Protein AF-A0A183DXG9-F1 (afdb_monomer_lite)

Foldseek 3Di:
DDDPVPDDPVRVVVCVVDVVVVVVVVCPDVVVVCVVVVVVVVVVVVVVVVVVVVVCVVVVVVVVVVVVVVVVVVVVVVVVVVVVVVVVVVVCVVVPLVVVLVVLLVVLVVLVVVLVVLVVCVVVVVDDPVVNVVSNVVSNVSSVVSNVVSVVSVVVNVVCVVVVDPPPPVNVVVVVVVVVVVVVD

InterPro domains:
  IPR009851 Modifier of rudimentary, Modr [PF07200] (6-147)
  IPR009851 Modifier of rudimentary, Modr [PS51314] (78-167)

Secondary structure (DSSP, 8-state):
---GGG--HHHHHHHHH-HHHHHHHHHTSHHHHHHHHHHHHHHHHHHHHHHHHHHHHHHHHHHHHHHHHHHHHHHHHHHHHHHHHHHHHHHHHHT-HHHHHHHHHHHHHHHHHHHHHHHHHHHTTSS-HHHHHHHHHHHHHHHHHHHHHHHHHHHHHHHHHHHTT-S-HHHHHHHHHHHHHHTT-

Radius of gyration: 48.99 Å; chains: 1; bounding box: 105×31×125 Å

Structure (mmCIF, N/CA/C/O backbone):
data_AF-A0A183DXG9-F1
#
_entry.id   AF-A0A183DXG9-F1
#
loop_
_atom_site.group_PDB
_atom_site.id
_atom_site.type_symbol
_atom_site.label_atom_id
_atom_site.label_alt_id
_atom_site.label_comp_id
_atom_site.label_asym_id
_atom_site.label_entity_id
_atom_site.label_seq_id
_atom_site.pdbx_PDB_ins_code
_atom_site.Cartn_x
_atom_site.Cartn_y
_atom_site.Cartn_z
_atom_site.occupancy
_atom_site.B_iso_or_equiv
_atom_site.auth_seq_id
_atom_site.auth_comp_id
_atom_site.auth_asym_id
_atom_site.auth_atom_id
_atom_site.pdbx_PDB_model_num
ATOM 1 N N . MET A 1 1 ? 49.805 -2.477 -54.784 1.00 48.97 1 MET A N 1
ATOM 2 C CA . MET A 1 1 ? 50.874 -1.555 -55.219 1.00 48.97 1 MET A CA 1
ATOM 3 C C . MET A 1 1 ? 51.915 -1.471 -54.116 1.00 48.97 1 MET A C 1
ATOM 5 O O . MET A 1 1 ? 51.529 -1.443 -52.953 1.00 48.97 1 MET A O 1
ATOM 9 N N . GLY A 1 2 ? 53.204 -1.548 -54.459 1.00 57.88 2 GLY A N 1
ATOM 10 C CA . GLY A 1 2 ? 54.298 -1.475 -53.485 1.00 57.88 2 GLY A CA 1
ATOM 11 C C . GLY A 1 2 ? 54.277 -0.158 -52.709 1.00 57.88 2 GLY A C 1
ATOM 12 O O . GLY A 1 2 ? 53.735 0.837 -53.184 1.00 57.88 2 GLY A O 1
ATOM 13 N N . SER A 1 3 ? 54.841 -0.166 -51.500 1.00 67.94 3 SER A N 1
ATOM 14 C CA . SER A 1 3 ? 55.045 1.052 -50.710 1.00 67.94 3 SER A CA 1
ATOM 15 C C . SER A 1 3 ? 55.700 2.123 -51.589 1.00 67.94 3 SER A C 1
ATOM 17 O O . SER A 1 3 ? 56.643 1.801 -52.301 1.00 67.94 3 SER A O 1
ATOM 19 N N . ILE A 1 4 ? 55.257 3.386 -51.517 1.00 72.44 4 ILE A N 1
ATOM 20 C CA . ILE A 1 4 ? 55.851 4.534 -52.249 1.00 72.44 4 ILE A CA 1
ATOM 21 C C . ILE A 1 4 ? 57.391 4.549 -52.132 1.00 72.44 4 ILE A C 1
ATOM 23 O O . ILE A 1 4 ? 58.103 4.968 -53.039 1.00 72.44 4 ILE A O 1
ATOM 27 N N . ARG A 1 5 ? 57.911 3.986 -51.035 1.00 77.12 5 ARG A N 1
ATOM 28 C CA . ARG A 1 5 ? 59.335 3.765 -50.759 1.00 77.12 5 ARG A CA 1
ATOM 29 C C . ARG A 1 5 ? 60.085 2.905 -51.787 1.00 77.12 5 ARG A C 1
ATOM 31 O O . ARG A 1 5 ? 61.308 2.928 -51.767 1.00 77.12 5 ARG A O 1
ATOM 38 N N . SER A 1 6 ? 59.404 2.133 -52.634 1.00 80.88 6 SER A N 1
ATOM 39 C CA . SER A 1 6 ? 60.019 1.265 -53.649 1.00 80.88 6 SER A CA 1
ATOM 40 C C . SER A 1 6 ? 59.831 1.759 -55.088 1.00 80.88 6 SER A C 1
ATOM 42 O O . SER A 1 6 ? 60.068 0.986 -56.014 1.00 80.88 6 SER A O 1
ATOM 44 N N . MET A 1 7 ? 59.368 2.995 -55.295 1.00 82.06 7 MET A N 1
ATOM 45 C CA . MET A 1 7 ? 59.162 3.574 -56.630 1.00 82.06 7 MET A CA 1
ATOM 46 C C . MET A 1 7 ? 60.434 4.258 -57.157 1.00 82.06 7 MET A C 1
ATOM 48 O O . MET A 1 7 ? 61.220 4.797 -56.376 1.00 82.06 7 MET A O 1
ATOM 52 N N . ASN A 1 8 ? 60.652 4.230 -58.477 1.00 81.75 8 ASN A N 1
ATOM 53 C CA . ASN A 1 8 ? 61.780 4.919 -59.121 1.00 81.75 8 ASN A CA 1
ATOM 54 C C . ASN A 1 8 ? 61.466 6.408 -59.408 1.00 81.75 8 ASN A C 1
ATOM 56 O O . ASN A 1 8 ? 60.334 6.860 -59.250 1.00 81.75 8 ASN A O 1
ATOM 60 N N . TYR A 1 9 ? 62.465 7.173 -59.861 1.00 82.19 9 TYR A N 1
ATOM 61 C CA . TYR A 1 9 ? 62.332 8.615 -60.120 1.00 82.19 9 TYR A CA 1
ATOM 62 C C . TYR A 1 9 ? 61.251 8.969 -61.160 1.00 82.19 9 TYR A C 1
ATOM 64 O O . TYR A 1 9 ? 60.503 9.919 -60.956 1.00 82.19 9 TYR A O 1
ATOM 72 N N . GLU A 1 10 ? 61.122 8.191 -62.236 1.00 80.81 10 GLU A N 1
ATOM 73 C CA . GLU A 1 10 ? 60.110 8.411 -63.282 1.00 80.81 10 GLU A CA 1
ATOM 74 C C . GLU A 1 10 ? 58.692 8.123 -62.770 1.00 80.81 10 GLU A C 1
ATOM 76 O O . GLU A 1 10 ? 57.755 8.859 -63.065 1.00 80.81 10 GLU A O 1
ATOM 81 N N . GLN A 1 11 ? 58.538 7.090 -61.939 1.00 78.25 11 GLN A N 1
ATOM 82 C CA . GLN A 1 11 ? 57.272 6.738 -61.296 1.00 78.25 11 GLN A CA 1
ATOM 83 C C . GLN A 1 11 ? 56.844 7.797 -60.276 1.00 78.25 11 GLN A C 1
ATOM 85 O O . GLN A 1 11 ? 55.662 8.105 -60.188 1.00 78.25 11 GLN A O 1
ATOM 90 N N . ILE A 1 12 ? 57.793 8.385 -59.541 1.00 80.56 12 ILE A N 1
ATOM 91 C CA . ILE A 1 12 ? 57.530 9.484 -58.601 1.00 80.56 12 ILE A CA 1
ATOM 92 C C . ILE A 1 12 ? 57.212 10.786 -59.353 1.00 80.56 12 ILE A C 1
ATOM 94 O O . ILE A 1 12 ? 56.293 11.497 -58.960 1.00 80.56 12 ILE A O 1
ATOM 98 N N . GLY A 1 13 ? 57.913 11.080 -60.454 1.00 80.56 13 GLY A N 1
ATOM 99 C CA . GLY A 1 13 ? 57.595 12.219 -61.325 1.00 80.56 13 GLY A CA 1
ATOM 100 C C . GLY A 1 13 ? 56.179 12.120 -61.896 1.00 80.56 13 GLY A C 1
ATOM 101 O O . GLY A 1 13 ? 55.407 13.069 -61.811 1.00 80.56 13 GLY A O 1
ATOM 102 N N . ALA A 1 14 ? 55.787 10.925 -62.342 1.00 80.75 14 ALA A N 1
ATOM 103 C CA . ALA A 1 14 ? 54.443 10.656 -62.838 1.00 80.75 14 ALA A CA 1
ATOM 104 C C . ALA A 1 14 ? 53.341 10.743 -61.763 1.00 80.75 14 ALA A C 1
ATOM 106 O O . ALA A 1 14 ? 52.180 10.898 -62.129 1.00 80.75 14 ALA A O 1
ATOM 107 N N . LEU A 1 15 ? 53.673 10.619 -60.469 1.00 79.88 15 LEU A N 1
ATOM 108 C CA . LEU A 1 15 ? 52.742 10.869 -59.358 1.00 79.88 15 LEU A CA 1
ATOM 109 C C . LEU A 1 15 ? 52.554 12.362 -59.072 1.00 79.88 15 LEU A C 1
ATOM 111 O O . LEU A 1 15 ? 51.512 12.744 -58.557 1.00 79.88 15 LEU A O 1
ATOM 115 N N . LEU A 1 16 ? 53.559 13.191 -59.368 1.00 78.94 16 LEU A N 1
ATOM 116 C CA . LEU A 1 16 ? 53.503 14.640 -59.164 1.00 78.94 16 LEU A CA 1
ATOM 117 C C . LEU A 1 16 ? 52.767 15.357 -60.306 1.00 78.94 16 LEU A C 1
ATOM 119 O O . LEU A 1 16 ? 52.201 16.423 -60.098 1.00 78.94 16 LEU A O 1
ATOM 123 N N . GLU A 1 17 ? 52.804 14.785 -61.510 1.00 83.00 17 GLU A N 1
ATOM 124 C CA . GLU A 1 17 ? 52.147 15.340 -62.700 1.00 83.00 17 GLU A CA 1
ATOM 125 C C . GLU A 1 17 ? 50.665 14.944 -62.822 1.00 83.00 17 GLU A C 1
ATOM 127 O O . GLU A 1 17 ? 49.905 15.630 -63.503 1.00 83.00 17 GLU A O 1
ATOM 132 N N . GLU A 1 18 ? 50.244 13.851 -62.177 1.00 82.06 18 GLU A N 1
ATOM 133 C CA . GLU A 1 18 ? 48.882 13.315 -62.264 1.00 82.06 18 GLU A CA 1
ATOM 134 C C . GLU A 1 18 ? 48.302 13.064 -60.867 1.00 82.06 18 GLU A C 1
ATOM 136 O O . GLU A 1 18 ? 48.468 11.986 -60.289 1.00 82.06 18 GLU A O 1
ATOM 141 N N . ASP A 1 19 ? 47.575 14.059 -60.351 1.00 75.62 19 ASP A N 1
ATOM 142 C CA . ASP A 1 19 ? 46.972 14.044 -59.008 1.00 75.62 19 ASP A CA 1
ATOM 143 C C . ASP A 1 19 ? 46.114 12.785 -58.747 1.00 75.62 19 ASP A C 1
ATOM 145 O O . ASP A 1 19 ? 46.126 12.231 -57.647 1.00 75.62 19 ASP A O 1
ATOM 149 N N . GLY A 1 20 ? 45.444 12.254 -59.778 1.00 82.12 20 GLY A N 1
ATOM 150 C CA . GLY A 1 20 ? 44.581 11.071 -59.667 1.00 82.12 20 GLY A CA 1
ATOM 151 C C . GLY A 1 20 ? 45.306 9.772 -59.284 1.00 82.12 20 GLY A C 1
ATOM 152 O O . GLY A 1 20 ? 44.686 8.862 -58.736 1.00 82.12 20 GLY A O 1
ATOM 153 N N . LYS A 1 21 ? 46.624 9.671 -59.504 1.00 80.94 21 LYS A N 1
ATOM 154 C CA . LYS A 1 21 ? 47.395 8.487 -59.086 1.00 80.94 21 LYS A CA 1
ATOM 155 C C . LYS A 1 21 ? 47.657 8.454 -57.581 1.00 80.94 21 LYS A C 1
ATOM 157 O O . LYS A 1 21 ? 47.831 7.376 -57.012 1.00 80.94 21 LYS A O 1
ATOM 162 N N . ILE A 1 22 ? 47.705 9.617 -56.929 1.00 82.19 22 ILE A N 1
ATOM 163 C CA . ILE A 1 22 ? 47.824 9.700 -55.469 1.00 82.19 22 ILE A CA 1
ATOM 164 C C . ILE A 1 22 ? 46.517 9.222 -54.829 1.00 82.19 22 ILE A C 1
ATOM 166 O O . ILE A 1 22 ? 46.569 8.406 -53.906 1.00 82.19 22 ILE A O 1
ATOM 170 N N . ASP A 1 23 ? 45.369 9.640 -55.369 1.00 84.81 23 ASP A N 1
ATOM 171 C CA . ASP A 1 23 ? 44.050 9.156 -54.945 1.00 84.81 23 ASP A CA 1
ATOM 172 C C . ASP A 1 23 ? 43.929 7.638 -55.124 1.00 84.81 23 ASP A C 1
ATOM 174 O O . ASP A 1 23 ? 43.516 6.940 -54.201 1.00 84.81 23 ASP A O 1
ATOM 178 N N . GLU A 1 24 ? 44.408 7.088 -56.245 1.00 84.38 24 GLU A N 1
ATOM 179 C CA . GLU A 1 24 ? 44.429 5.638 -56.466 1.00 84.38 24 GLU A CA 1
ATOM 180 C C . GLU A 1 24 ? 45.286 4.903 -55.419 1.00 84.38 24 GLU A C 1
ATOM 182 O O . GLU A 1 24 ? 44.916 3.823 -54.949 1.00 84.38 24 GLU A O 1
ATOM 187 N N . ILE A 1 25 ? 46.426 5.467 -55.005 1.00 84.12 25 ILE A N 1
ATOM 188 C CA . ILE A 1 25 ? 47.234 4.886 -53.925 1.00 84.12 25 ILE A CA 1
ATOM 189 C C . ILE A 1 25 ? 46.464 4.925 -52.602 1.00 84.12 25 ILE A C 1
ATOM 191 O O . ILE A 1 25 ? 46.461 3.914 -51.898 1.00 84.12 25 ILE A O 1
ATOM 195 N N . ILE A 1 26 ? 45.813 6.047 -52.278 1.00 85.00 26 ILE A N 1
ATOM 196 C CA . ILE A 1 26 ? 45.025 6.233 -51.051 1.00 85.00 26 ILE A CA 1
ATOM 197 C C . ILE A 1 26 ? 43.844 5.256 -51.009 1.00 85.00 26 ILE A C 1
ATOM 199 O O . ILE A 1 26 ? 43.676 4.553 -50.011 1.00 85.00 26 ILE A O 1
ATOM 203 N N . ASP A 1 27 ? 43.099 5.124 -52.103 1.00 86.25 27 ASP A N 1
ATOM 204 C CA . ASP A 1 27 ? 41.975 4.194 -52.239 1.00 86.25 27 ASP A CA 1
ATOM 205 C C . ASP A 1 27 ? 42.411 2.728 -52.151 1.00 86.25 27 ASP A C 1
ATOM 207 O O . ASP A 1 27 ? 41.621 1.856 -51.792 1.00 86.25 27 ASP A O 1
ATOM 211 N N . ASN A 1 28 ? 43.679 2.425 -52.442 1.00 84.50 28 ASN A N 1
ATOM 212 C CA . ASN A 1 28 ? 44.240 1.084 -52.309 1.00 84.50 28 ASN A CA 1
ATOM 213 C C . ASN A 1 28 ? 44.859 0.795 -50.931 1.00 84.50 28 ASN A C 1
ATOM 215 O O . ASN A 1 28 ? 45.255 -0.351 -50.682 1.00 84.50 28 ASN A O 1
ATOM 219 N N . ILE A 1 29 ? 44.923 1.773 -50.019 1.00 89.31 29 ILE A N 1
ATOM 220 C CA . ILE A 1 29 ? 45.354 1.543 -48.634 1.00 89.31 29 ILE A CA 1
ATOM 221 C C . ILE A 1 29 ? 44.328 0.618 -47.953 1.00 89.31 29 ILE A C 1
ATOM 223 O O . ILE A 1 29 ? 43.143 0.954 -47.910 1.00 89.31 29 ILE A O 1
ATOM 227 N N . PRO A 1 30 ? 44.743 -0.531 -47.379 1.00 86.81 30 PRO A N 1
ATOM 228 C CA . PRO A 1 30 ? 43.823 -1.498 -46.779 1.00 86.81 30 PRO A CA 1
ATOM 229 C C . PRO A 1 30 ? 42.869 -0.875 -45.758 1.00 86.81 30 PRO A C 1
ATOM 231 O O . PRO A 1 30 ? 41.678 -1.150 -45.795 1.00 86.81 30 PRO A O 1
ATOM 234 N N . GLN A 1 31 ? 43.381 0.015 -44.907 1.00 87.75 31 GLN A N 1
ATOM 235 C CA . GLN A 1 31 ? 42.601 0.736 -43.905 1.00 87.75 31 GLN A CA 1
ATOM 236 C C . GLN A 1 31 ? 41.515 1.606 -44.550 1.00 87.75 31 GLN A C 1
ATOM 238 O O . GLN A 1 31 ? 40.378 1.590 -44.102 1.00 87.75 31 GLN A O 1
ATOM 243 N N . VAL A 1 32 ? 41.825 2.325 -45.633 1.00 89.19 32 VAL A N 1
ATOM 244 C CA . VAL A 1 32 ? 40.844 3.165 -46.343 1.00 89.19 32 VAL A CA 1
ATOM 245 C C . VAL A 1 32 ? 39.760 2.300 -46.990 1.00 89.19 32 VAL A C 1
ATOM 247 O O . VAL A 1 32 ? 38.585 2.656 -46.958 1.00 89.19 32 VAL A O 1
ATOM 250 N N . ARG A 1 33 ? 40.126 1.113 -47.488 1.00 90.00 33 ARG A N 1
ATOM 251 C CA . ARG A 1 33 ? 39.180 0.159 -48.082 1.00 90.00 33 ARG A CA 1
ATOM 252 C C . ARG A 1 33 ? 38.259 -0.523 -47.077 1.00 90.00 33 ARG A C 1
ATOM 254 O O . ARG A 1 33 ? 37.155 -0.901 -47.466 1.00 90.00 33 ARG A O 1
ATOM 261 N N . THR A 1 34 ? 38.682 -0.724 -45.827 1.00 93.25 34 THR A N 1
ATOM 262 C CA . THR A 1 34 ? 37.820 -1.352 -44.809 1.00 93.25 34 THR A CA 1
ATOM 263 C C . THR A 1 34 ? 36.837 -0.372 -44.175 1.00 93.25 34 THR A C 1
ATOM 265 O O . THR A 1 34 ? 35.744 -0.790 -43.793 1.00 93.25 34 THR A O 1
ATOM 268 N N . LEU A 1 35 ? 37.157 0.927 -44.142 1.00 93.69 35 LEU A N 1
ATOM 269 C CA . LEU A 1 35 ? 36.322 1.960 -43.516 1.00 93.69 35 LEU A CA 1
ATOM 270 C C . LEU A 1 35 ? 34.859 2.003 -44.010 1.00 93.69 35 LEU A C 1
ATOM 272 O O . LEU A 1 35 ? 33.974 2.127 -43.162 1.00 93.69 35 LEU A O 1
ATOM 276 N N . PRO A 1 36 ? 34.536 1.899 -45.318 1.00 93.62 36 PRO A N 1
ATOM 277 C CA . PRO A 1 36 ? 33.144 1.868 -45.770 1.00 93.62 36 PRO A CA 1
ATOM 278 C C . PRO A 1 36 ? 32.370 0.661 -45.231 1.00 93.62 36 PRO A C 1
ATOM 280 O O . PRO A 1 36 ? 31.223 0.805 -44.817 1.00 93.62 36 PRO A O 1
ATOM 283 N N . THR A 1 37 ? 33.007 -0.510 -45.183 1.00 94.81 37 THR A N 1
ATOM 284 C CA . THR A 1 37 ? 32.409 -1.746 -44.658 1.00 94.81 37 THR A CA 1
ATOM 285 C C . THR A 1 37 ? 32.194 -1.660 -43.151 1.00 94.81 37 THR A C 1
ATOM 287 O O . THR A 1 37 ? 31.134 -2.033 -42.656 1.00 94.81 37 THR A O 1
ATOM 290 N N . GLU A 1 38 ? 33.174 -1.138 -42.412 1.00 95.50 38 GLU A N 1
ATOM 291 C CA . GLU A 1 38 ? 33.064 -0.914 -40.967 1.00 95.50 38 GLU A CA 1
ATOM 292 C C . GLU A 1 38 ? 31.972 0.109 -40.640 1.00 95.50 38 GLU A C 1
ATOM 294 O O . GLU A 1 38 ? 31.172 -0.110 -39.729 1.00 95.50 38 GLU A O 1
ATOM 299 N N . ARG A 1 39 ? 31.882 1.193 -41.425 1.00 96.94 39 ARG A N 1
ATOM 300 C CA . ARG A 1 39 ? 30.801 2.179 -41.324 1.00 96.94 39 ARG A CA 1
ATOM 301 C C . ARG A 1 39 ? 29.444 1.521 -41.550 1.00 96.94 39 ARG A C 1
ATOM 303 O O . ARG A 1 39 ? 28.547 1.721 -40.738 1.00 96.94 39 ARG A O 1
ATOM 310 N N . GLU A 1 40 ? 29.290 0.758 -42.628 1.00 97.06 40 GLU A N 1
ATOM 311 C CA . GLU A 1 40 ? 28.019 0.106 -42.953 1.00 97.06 40 GLU A CA 1
ATOM 312 C C . GLU A 1 40 ? 27.619 -0.897 -41.866 1.00 97.06 40 GLU A C 1
ATOM 314 O O . GLU A 1 40 ? 26.486 -0.889 -41.392 1.00 97.06 40 GLU A O 1
ATOM 319 N N . MET A 1 41 ? 28.570 -1.696 -41.379 1.00 96.56 41 MET A N 1
ATOM 320 C CA . MET A 1 41 ? 28.341 -2.614 -40.266 1.00 96.56 41 MET A CA 1
ATOM 321 C C . MET A 1 41 ? 27.898 -1.873 -38.997 1.00 96.56 41 MET A C 1
ATOM 323 O O . MET A 1 41 ? 26.942 -2.295 -38.345 1.00 96.56 41 MET A O 1
ATOM 327 N N . GLY A 1 42 ? 28.537 -0.745 -38.671 1.00 96.94 42 GLY A N 1
ATOM 328 C CA . GLY A 1 42 ? 28.143 0.105 -37.548 1.00 96.94 42 GLY A CA 1
ATOM 329 C C . GLY A 1 42 ? 26.745 0.709 -37.717 1.00 96.94 42 GLY A C 1
ATOM 330 O O . GLY A 1 42 ? 25.970 0.734 -36.761 1.00 96.94 42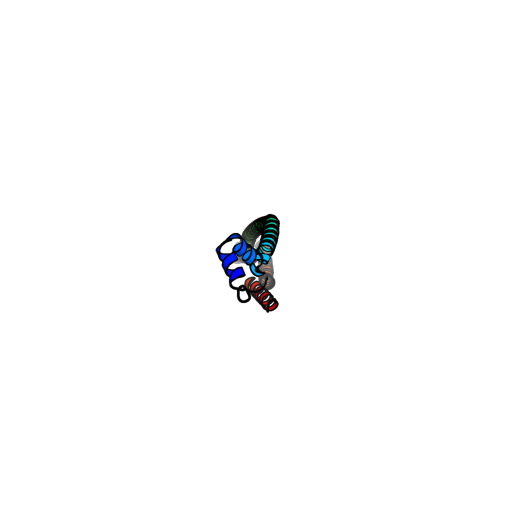 GLY A O 1
ATOM 331 N N . LEU A 1 43 ? 26.385 1.135 -38.932 1.00 97.75 43 LEU A N 1
ATOM 332 C CA . LEU A 1 43 ? 25.048 1.648 -39.244 1.00 97.75 43 LEU A CA 1
ATOM 333 C C . LEU A 1 43 ? 23.978 0.564 -39.100 1.00 97.75 43 LEU A C 1
ATOM 335 O O . LEU A 1 43 ? 22.950 0.806 -38.470 1.00 97.75 43 LEU A O 1
ATOM 339 N N . VAL A 1 44 ? 24.228 -0.641 -39.615 1.00 97.62 44 VAL A N 1
ATOM 340 C CA . VAL A 1 44 ? 23.309 -1.782 -39.490 1.00 97.62 44 VAL A CA 1
ATOM 341 C C . VAL A 1 44 ? 23.110 -2.168 -38.024 1.00 97.62 44 VAL A C 1
ATOM 343 O O . VAL A 1 44 ? 21.974 -2.380 -37.591 1.00 97.62 44 VAL A O 1
ATOM 346 N N . GLN A 1 45 ? 24.188 -2.222 -37.239 1.00 97.19 45 GLN A N 1
ATOM 347 C CA . GLN A 1 45 ? 24.117 -2.518 -35.806 1.00 97.19 45 GLN A CA 1
ATOM 348 C C . GLN A 1 45 ? 23.345 -1.441 -35.043 1.00 97.19 45 GLN A C 1
ATOM 350 O O . GLN A 1 45 ? 22.446 -1.763 -34.268 1.00 97.19 45 GLN A O 1
ATOM 355 N N . ASN A 1 46 ? 23.657 -0.165 -35.285 1.00 97.50 46 ASN A N 1
ATOM 356 C CA . ASN A 1 46 ? 22.969 0.948 -34.642 1.00 97.50 46 ASN A CA 1
ATOM 357 C C . ASN A 1 46 ? 21.475 0.956 -34.987 1.00 97.50 46 ASN A C 1
ATOM 359 O O . ASN A 1 46 ? 20.646 1.065 -34.087 1.00 97.50 46 ASN A O 1
ATOM 363 N N . LYS A 1 47 ? 21.132 0.750 -36.264 1.00 97.81 47 LYS A N 1
ATOM 364 C CA . LYS A 1 47 ? 19.746 0.652 -36.724 1.00 97.81 47 LYS A CA 1
ATOM 365 C C . LYS A 1 47 ? 19.011 -0.501 -36.044 1.00 97.81 47 LYS A C 1
ATOM 367 O O . LYS A 1 47 ? 17.931 -0.288 -35.507 1.00 97.81 47 LYS A O 1
ATOM 372 N N . SER A 1 48 ? 19.618 -1.686 -35.999 1.00 97.31 48 SER A N 1
ATOM 373 C CA . SER A 1 48 ? 19.017 -2.862 -35.355 1.00 97.31 48 SER A CA 1
ATOM 374 C C . SER A 1 48 ? 18.776 -2.629 -33.858 1.00 97.31 48 SER A C 1
ATOM 376 O O . SER A 1 48 ? 17.725 -2.989 -33.331 1.00 97.31 48 SER A O 1
ATOM 378 N N . LEU A 1 49 ? 19.726 -1.989 -33.167 1.00 97.81 49 LEU A N 1
ATOM 379 C CA . LEU A 1 49 ? 19.582 -1.627 -31.755 1.00 97.81 49 LEU A CA 1
ATOM 380 C C . LEU A 1 49 ? 18.502 -0.565 -31.539 1.00 97.81 49 LEU A C 1
ATOM 382 O O . LEU A 1 49 ? 17.727 -0.677 -30.593 1.00 97.81 49 LEU A O 1
ATOM 386 N N . ALA A 1 50 ? 18.425 0.444 -32.406 1.00 97.56 50 ALA A N 1
ATOM 387 C CA . ALA A 1 50 ? 17.392 1.471 -32.337 1.00 97.56 50 ALA A CA 1
ATOM 388 C C . ALA A 1 50 ? 15.996 0.871 -32.554 1.00 97.56 50 ALA A C 1
ATOM 390 O O . ALA A 1 50 ? 15.089 1.138 -31.770 1.00 97.56 50 ALA A O 1
ATOM 391 N N . GLU A 1 51 ? 15.834 0.004 -33.555 1.00 96.75 51 GLU A N 1
ATOM 392 C CA . GLU A 1 51 ? 14.585 -0.720 -33.811 1.00 96.75 51 GLU A CA 1
ATOM 393 C C . GLU A 1 51 ? 14.200 -1.613 -32.626 1.00 96.75 51 GLU A C 1
ATOM 395 O O . GLU A 1 51 ? 13.043 -1.617 -32.196 1.00 96.75 51 GLU A O 1
ATOM 400 N N . TRP A 1 52 ? 15.168 -2.321 -32.038 1.00 97.31 52 TRP A N 1
ATOM 401 C CA . TRP A 1 52 ? 14.918 -3.122 -30.845 1.00 97.31 52 TRP A CA 1
ATOM 402 C C . TRP A 1 52 ? 14.504 -2.253 -29.653 1.00 97.31 52 TRP A C 1
ATOM 404 O O . TRP A 1 52 ? 13.477 -2.543 -29.040 1.00 97.31 52 TRP A O 1
ATOM 414 N N . ASN A 1 53 ? 15.219 -1.163 -29.364 1.00 96.69 53 ASN A N 1
ATOM 415 C CA . ASN A 1 53 ? 14.884 -0.233 -28.281 1.00 96.69 53 ASN A CA 1
ATOM 416 C C . ASN A 1 53 ? 13.464 0.334 -28.445 1.00 96.69 53 ASN A C 1
ATOM 418 O O . ASN A 1 53 ? 12.669 0.272 -27.506 1.00 96.69 53 ASN A O 1
ATOM 422 N N . LEU A 1 54 ? 13.116 0.792 -29.653 1.00 96.94 54 LEU A N 1
ATOM 423 C CA . LEU A 1 54 ? 11.773 1.284 -29.979 1.00 96.94 54 LEU A CA 1
ATOM 424 C C . LEU A 1 54 ? 10.702 0.199 -29.800 1.00 96.94 54 LEU A C 1
ATOM 426 O O . LEU A 1 54 ? 9.594 0.487 -29.360 1.00 96.94 54 LEU A O 1
ATOM 430 N N . SER A 1 55 ? 11.021 -1.068 -30.085 1.00 96.00 55 SER A N 1
ATOM 431 C CA . SER A 1 55 ? 10.090 -2.185 -29.869 1.00 96.00 55 SER A CA 1
ATOM 432 C C . SER A 1 55 ? 9.862 -2.528 -28.389 1.00 96.00 55 SER A C 1
ATOM 434 O O . SER A 1 55 ? 8.835 -3.122 -28.046 1.00 96.00 55 SER A O 1
ATOM 436 N N . GLN A 1 56 ? 10.810 -2.190 -27.507 1.00 96.81 56 GLN A N 1
ATOM 437 C CA . GLN A 1 56 ? 10.693 -2.452 -26.070 1.00 96.81 56 GLN A CA 1
ATOM 438 C C . GLN A 1 56 ? 9.937 -1.347 -25.334 1.00 96.81 56 GLN A C 1
ATOM 440 O O . GLN A 1 56 ? 9.217 -1.648 -24.382 1.00 96.81 56 GLN A O 1
ATOM 445 N N . GLU A 1 57 ? 10.054 -0.098 -25.785 1.00 95.88 57 GLU A N 1
ATOM 446 C CA . GLU A 1 57 ? 9.369 1.058 -25.199 1.00 95.88 57 GLU A CA 1
ATOM 447 C C . GLU A 1 57 ? 7.870 0.817 -24.915 1.00 95.88 57 GLU A C 1
ATOM 449 O O . GLU A 1 57 ? 7.473 0.959 -23.755 1.00 95.88 57 GLU A O 1
ATOM 454 N N . PRO A 1 58 ? 7.031 0.348 -25.867 1.00 95.69 58 PRO A N 1
ATOM 455 C CA . PRO A 1 58 ? 5.609 0.132 -25.595 1.00 95.69 58 PRO A CA 1
ATOM 456 C C . PRO A 1 58 ? 5.354 -0.957 -24.546 1.00 95.69 58 PRO A C 1
ATOM 458 O O . PRO A 1 58 ? 4.418 -0.838 -23.757 1.00 95.69 58 PRO A O 1
ATOM 461 N N . LYS A 1 59 ? 6.196 -1.999 -24.493 1.00 96.06 59 LYS A N 1
ATOM 462 C CA . LYS A 1 59 ? 6.065 -3.091 -23.513 1.00 96.06 59 LYS A CA 1
ATOM 463 C C . LYS A 1 59 ? 6.393 -2.612 -22.106 1.00 96.06 59 LYS A C 1
ATOM 465 O O . LYS A 1 59 ? 5.697 -2.960 -21.154 1.00 96.06 59 LYS A O 1
ATOM 470 N N . ILE A 1 60 ? 7.453 -1.814 -21.979 1.00 96.00 60 ILE A N 1
ATOM 471 C CA . ILE A 1 60 ? 7.855 -1.205 -20.711 1.00 96.00 60 ILE A CA 1
ATOM 472 C C . ILE A 1 60 ? 6.771 -0.235 -20.246 1.00 96.00 60 ILE A C 1
ATOM 474 O O . ILE A 1 60 ? 6.395 -0.259 -19.077 1.00 96.00 60 ILE A O 1
ATOM 478 N N . GLU A 1 61 ? 6.227 0.575 -21.150 1.00 96.69 61 GLU A N 1
ATOM 479 C CA . GLU A 1 61 ? 5.199 1.553 -20.808 1.00 96.69 61 GLU A CA 1
ATOM 480 C C . GLU A 1 61 ? 3.872 0.889 -20.411 1.00 96.69 61 GLU A C 1
ATOM 482 O O . GLU A 1 61 ? 3.207 1.300 -19.461 1.00 96.69 61 GLU A O 1
ATOM 487 N N . GLU A 1 62 ? 3.494 -0.206 -21.069 1.00 96.88 62 GLU A N 1
ATOM 488 C CA . GLU A 1 62 ? 2.368 -1.033 -20.637 1.00 96.88 62 GLU A CA 1
ATOM 489 C C . GLU A 1 62 ? 2.612 -1.683 -19.268 1.00 96.88 62 GLU A C 1
ATOM 491 O O . GLU A 1 62 ? 1.723 -1.670 -18.415 1.00 96.88 62 GLU A O 1
ATOM 496 N N . ALA A 1 63 ? 3.805 -2.232 -19.024 1.00 95.56 63 ALA A N 1
ATOM 497 C CA . ALA A 1 63 ? 4.152 -2.814 -17.730 1.00 95.56 63 ALA A CA 1
ATOM 498 C C . ALA A 1 63 ? 4.113 -1.769 -16.603 1.00 95.56 63 ALA A C 1
ATOM 500 O O . ALA A 1 63 ? 3.542 -2.040 -15.548 1.00 95.56 63 ALA A O 1
ATOM 501 N N . LYS A 1 64 ? 4.643 -0.562 -16.842 1.00 96.88 64 LYS A N 1
ATOM 502 C CA . LYS A 1 64 ? 4.566 0.569 -15.906 1.00 96.88 64 LYS A CA 1
ATOM 503 C C . LYS A 1 64 ? 3.122 0.952 -15.600 1.00 96.88 64 LYS A C 1
ATOM 505 O O . LYS A 1 64 ? 2.774 1.084 -14.432 1.00 96.88 64 LYS A O 1
ATOM 510 N N . ARG A 1 65 ? 2.271 1.078 -16.625 1.00 96.81 65 ARG A N 1
ATOM 511 C CA . ARG A 1 65 ? 0.844 1.391 -16.438 1.00 96.81 65 ARG A CA 1
ATOM 512 C C . ARG A 1 65 ? 0.123 0.326 -15.619 1.00 96.81 65 ARG A C 1
ATOM 514 O O . ARG A 1 65 ? -0.608 0.671 -14.697 1.00 96.81 65 ARG A O 1
ATOM 521 N N . ARG A 1 66 ? 0.357 -0.959 -15.905 1.00 95.75 66 ARG A N 1
ATOM 522 C CA . ARG A 1 66 ? -0.233 -2.064 -15.128 1.00 95.75 66 ARG A CA 1
ATOM 523 C C . ARG A 1 66 ? 0.235 -2.062 -13.677 1.00 95.75 66 ARG A C 1
ATOM 525 O O . ARG A 1 66 ? -0.582 -2.250 -12.782 1.00 95.75 66 ARG A O 1
ATOM 532 N N . LEU A 1 67 ? 1.526 -1.830 -13.449 1.00 95.44 67 LEU A N 1
ATOM 533 C CA . LEU A 1 67 ? 2.083 -1.727 -12.104 1.00 95.44 67 LEU A CA 1
ATOM 534 C C . LEU A 1 67 ? 1.441 -0.574 -11.327 1.00 95.44 67 LEU A C 1
ATOM 536 O O . LEU A 1 67 ? 1.029 -0.771 -10.191 1.00 95.44 67 LEU A O 1
ATOM 540 N N . LEU A 1 68 ? 1.332 0.600 -11.950 1.00 96.50 68 LEU A N 1
ATOM 541 C CA . LEU A 1 68 ? 0.746 1.783 -11.329 1.00 96.50 68 LEU A CA 1
ATOM 542 C C . LEU A 1 68 ? -0.735 1.564 -10.993 1.00 96.50 68 LEU A C 1
ATOM 544 O O . LEU A 1 68 ? -1.125 1.788 -9.855 1.00 96.50 68 LEU A O 1
ATOM 548 N N . SER A 1 69 ? -1.518 1.005 -11.922 1.00 95.12 69 SER A N 1
ATOM 549 C CA . SER A 1 69 ? -2.927 0.651 -11.683 1.00 95.12 69 SER A CA 1
ATOM 550 C C . SER A 1 69 ? -3.087 -0.336 -10.524 1.00 95.12 69 SER A C 1
ATOM 552 O O . SER A 1 69 ? -3.895 -0.121 -9.627 1.00 95.12 69 SER A O 1
ATOM 554 N N . SER A 1 70 ? -2.295 -1.414 -10.506 1.00 93.56 70 SER A N 1
ATOM 555 C CA . SER A 1 70 ? -2.363 -2.412 -9.433 1.00 93.56 70 SER A CA 1
ATOM 556 C C . SER A 1 70 ? -1.920 -1.839 -8.085 1.00 93.56 70 SER A C 1
ATOM 558 O O . SER A 1 70 ? -2.478 -2.199 -7.049 1.00 93.56 70 SER A O 1
ATOM 560 N N . TYR A 1 71 ? -0.936 -0.939 -8.087 1.00 95.81 71 TYR A N 1
ATOM 561 C CA . TYR A 1 71 ? -0.496 -0.242 -6.886 1.00 95.81 71 TYR A CA 1
ATOM 562 C C . TYR A 1 71 ? -1.586 0.690 -6.344 1.00 95.81 71 TYR A C 1
ATOM 564 O O . TYR A 1 71 ? -1.866 0.657 -5.150 1.00 95.81 71 TYR A O 1
ATOM 572 N N . GLU A 1 72 ? -2.237 1.475 -7.203 1.00 94.88 72 GLU A N 1
ATOM 573 C CA . GLU A 1 72 ? -3.351 2.350 -6.818 1.00 94.88 72 GLU A CA 1
ATOM 574 C C . GLU A 1 72 ? -4.525 1.556 -6.228 1.00 94.88 72 GLU A C 1
ATOM 576 O O . GLU A 1 72 ? -5.059 1.927 -5.182 1.00 94.88 72 GLU A O 1
ATOM 581 N N . GLU A 1 73 ? -4.883 0.422 -6.836 1.00 94.19 73 GLU A N 1
ATOM 582 C CA . GLU A 1 73 ? -5.892 -0.491 -6.289 1.00 94.19 73 GLU A CA 1
ATOM 583 C C . GLU A 1 73 ? -5.490 -1.025 -4.909 1.00 94.19 73 GLU A C 1
ATOM 585 O O . GLU A 1 73 ? -6.295 -1.009 -3.977 1.00 94.19 73 GLU A O 1
ATOM 590 N N . ALA A 1 74 ? -4.237 -1.455 -4.747 1.00 91.25 74 ALA A N 1
ATOM 591 C CA . ALA A 1 74 ? -3.736 -1.954 -3.471 1.00 91.25 74 ALA A CA 1
ATOM 592 C C . ALA A 1 74 ? -3.743 -0.871 -2.379 1.00 91.25 74 ALA A C 1
ATOM 594 O O . ALA A 1 74 ? -4.109 -1.155 -1.237 1.00 91.25 74 ALA A O 1
ATOM 595 N N . VAL A 1 75 ? -3.373 0.368 -2.719 1.00 93.00 75 VAL A N 1
ATOM 596 C CA . VAL A 1 75 ? -3.440 1.515 -1.801 1.00 93.00 75 VAL A CA 1
ATOM 597 C C . VAL A 1 75 ? -4.882 1.777 -1.381 1.00 93.00 75 VAL A C 1
ATOM 599 O O . VAL A 1 75 ? -5.149 1.874 -0.186 1.00 93.00 75 VAL A O 1
ATOM 602 N N . LYS A 1 76 ? -5.820 1.796 -2.331 1.00 94.69 76 LYS A N 1
ATOM 603 C CA . LYS A 1 76 ? -7.241 1.993 -2.035 1.00 94.69 76 LYS A CA 1
ATOM 604 C C . LYS A 1 76 ? -7.786 0.912 -1.098 1.00 94.69 76 LYS A C 1
ATOM 606 O O . LYS A 1 76 ? -8.417 1.226 -0.094 1.00 94.69 76 LYS A O 1
ATOM 611 N N . VAL A 1 77 ? -7.504 -0.361 -1.382 1.00 92.38 77 VAL A N 1
ATOM 612 C CA . VAL A 1 77 ? -7.932 -1.477 -0.520 1.00 92.38 77 VAL A CA 1
ATOM 613 C C . VAL A 1 77 ? -7.303 -1.365 0.870 1.00 92.38 77 VAL A C 1
ATOM 615 O O . VAL A 1 77 ? -7.976 -1.597 1.871 1.00 92.38 77 VAL A O 1
ATOM 618 N N . LYS A 1 78 ? -6.028 -0.972 0.963 1.00 90.94 78 LYS A N 1
ATOM 619 C CA . LYS A 1 78 ? -5.367 -0.736 2.252 1.00 90.94 78 LYS A CA 1
ATOM 620 C C . LYS A 1 78 ? -6.070 0.363 3.050 1.00 90.94 78 LYS A C 1
ATOM 622 O O . LYS A 1 78 ? -6.295 0.175 4.242 1.00 90.94 78 LYS A O 1
ATOM 627 N N . GLU A 1 79 ? -6.414 1.484 2.424 1.00 93.62 79 GLU A N 1
ATOM 628 C CA . GLU A 1 79 ? -7.149 2.576 3.076 1.00 93.62 79 GLU A CA 1
ATOM 629 C C . GLU A 1 79 ? -8.533 2.118 3.556 1.00 93.62 79 GLU A C 1
ATOM 631 O O . GLU A 1 79 ? -8.910 2.388 4.697 1.00 93.62 79 GLU A O 1
ATOM 636 N N . GLU A 1 80 ? -9.259 1.350 2.738 1.00 93.75 80 GLU A N 1
ATOM 637 C CA . GLU A 1 80 ? -10.545 0.763 3.123 1.00 93.75 80 GLU A CA 1
ATOM 638 C C . GLU A 1 80 ? -10.399 -0.158 4.343 1.00 93.75 80 GLU A C 1
ATOM 640 O O . GLU A 1 80 ? -11.141 -0.010 5.317 1.00 93.75 80 GLU A O 1
ATOM 645 N N . VAL A 1 81 ? -9.406 -1.052 4.338 1.00 88.81 81 VAL A N 1
ATOM 646 C CA . VAL A 1 81 ? -9.116 -1.963 5.456 1.00 88.81 81 VAL A CA 1
ATOM 647 C C . VAL A 1 81 ? -8.740 -1.199 6.722 1.00 88.81 81 VAL A C 1
ATOM 649 O O . VAL A 1 81 ? -9.245 -1.533 7.791 1.00 88.81 81 VAL A O 1
ATOM 652 N N . LEU A 1 82 ? -7.900 -0.165 6.626 1.00 88.12 82 LEU A N 1
ATOM 653 C CA . LEU A 1 82 ? -7.544 0.667 7.778 1.00 88.12 82 LEU A CA 1
ATOM 654 C C . LEU A 1 82 ? -8.772 1.384 8.346 1.00 88.12 82 LEU A C 1
ATOM 656 O O . LEU A 1 82 ? -8.989 1.343 9.552 1.00 88.12 82 LEU A O 1
ATOM 660 N N . SER A 1 83 ? -9.634 1.937 7.489 1.00 93.12 83 SER A N 1
ATOM 661 C CA . SER A 1 83 ? -10.874 2.584 7.933 1.00 93.12 83 SER A CA 1
ATOM 662 C C . SER A 1 83 ? -11.848 1.606 8.605 1.00 93.12 83 SER A C 1
ATOM 664 O O . SER A 1 83 ? -12.541 1.954 9.561 1.00 93.12 83 SER A O 1
ATOM 666 N N . LEU A 1 84 ? -11.918 0.364 8.112 1.00 89.06 84 LEU A N 1
ATOM 667 C CA . LEU A 1 84 ? -12.731 -0.693 8.707 1.00 89.06 84 LEU A CA 1
ATOM 668 C C . LEU A 1 84 ? -12.148 -1.144 10.041 1.00 89.06 84 LEU A C 1
ATOM 670 O O . LEU A 1 84 ? -12.909 -1.374 10.977 1.00 89.06 84 LEU A O 1
ATOM 674 N N . LYS A 1 85 ? -10.819 -1.223 10.138 1.00 86.12 85 LYS A N 1
ATOM 675 C CA . LYS A 1 85 ? -10.122 -1.529 11.382 1.00 86.12 85 LYS A CA 1
ATOM 676 C C . LYS A 1 85 ? -10.373 -0.449 12.434 1.00 86.12 85 LYS A C 1
ATOM 678 O O . LYS A 1 85 ? -10.792 -0.797 13.522 1.00 86.12 85 LYS A O 1
ATOM 683 N N . GLU A 1 86 ? -10.250 0.836 12.107 1.00 87.38 86 GLU A N 1
ATOM 684 C CA . GLU A 1 86 ? -10.560 1.926 13.050 1.00 87.38 86 GLU A CA 1
ATOM 685 C C . GLU A 1 86 ? -12.016 1.874 13.548 1.00 87.38 86 GLU A C 1
ATOM 687 O O . GLU A 1 86 ? -12.304 2.072 14.731 1.00 87.38 86 GLU A O 1
ATOM 692 N N . LYS A 1 87 ? -12.967 1.556 12.660 1.00 88.06 87 LYS A N 1
ATOM 693 C CA . LYS A 1 87 ? -14.369 1.339 13.056 1.00 88.06 87 LYS A CA 1
ATOM 694 C C . LYS A 1 87 ? -14.528 0.118 13.960 1.00 88.06 87 LYS A C 1
ATOM 696 O O . LYS A 1 87 ? -15.320 0.160 14.894 1.00 88.06 87 LYS A O 1
ATOM 701 N N . LEU A 1 88 ? -13.808 -0.964 13.680 1.00 82.62 88 LEU A N 1
ATOM 702 C CA . LEU A 1 88 ? -13.838 -2.167 14.503 1.00 82.62 88 LEU A CA 1
ATOM 703 C C . LEU A 1 88 ? -13.224 -1.910 15.882 1.00 82.62 88 LEU A C 1
ATOM 705 O O . LEU A 1 88 ? -13.830 -2.295 16.874 1.00 82.62 88 LEU A O 1
ATOM 709 N N . ASP A 1 89 ? -12.088 -1.219 15.937 1.00 81.50 89 ASP A N 1
ATOM 710 C CA . ASP A 1 89 ? -11.372 -0.875 17.165 1.00 81.50 89 ASP A CA 1
ATOM 711 C C . ASP A 1 89 ? -12.216 0.076 18.031 1.00 81.50 89 ASP A C 1
ATOM 713 O O . ASP A 1 89 ? -12.416 -0.172 19.214 1.00 81.50 89 ASP A O 1
ATOM 717 N N . SER A 1 90 ? -12.852 1.097 17.446 1.00 81.88 90 SER A N 1
ATOM 718 C CA . SER A 1 90 ? -13.766 1.968 18.208 1.00 81.88 90 SER A CA 1
ATOM 719 C C . SER A 1 90 ? -15.001 1.232 18.749 1.00 81.88 90 SER A C 1
ATOM 721 O O . SER A 1 90 ? -15.463 1.515 19.857 1.00 81.88 90 SER A O 1
ATOM 723 N N . LEU A 1 91 ? -15.547 0.267 18.000 1.00 75.38 91 LEU A N 1
ATOM 724 C CA . LEU A 1 91 ? -16.643 -0.578 18.479 1.00 75.38 91 LEU A CA 1
ATOM 725 C C . LEU A 1 91 ? -16.180 -1.579 19.542 1.00 75.38 91 LEU A C 1
ATOM 727 O O . LEU A 1 91 ? -16.949 -1.868 20.461 1.00 75.38 91 LEU A O 1
ATOM 731 N N . SER A 1 92 ? -14.963 -2.111 19.423 1.00 74.88 92 SER A N 1
ATOM 732 C CA . SER A 1 92 ? -14.389 -3.049 20.388 1.00 74.88 92 SER A CA 1
ATOM 733 C C . SER A 1 92 ? -14.032 -2.348 21.694 1.00 74.88 92 SER A C 1
ATOM 735 O O . SER A 1 92 ? -14.297 -2.908 22.748 1.00 74.88 92 SER A O 1
ATOM 737 N N . GLU A 1 93 ? -13.558 -1.100 21.658 1.00 71.06 93 GLU A N 1
ATOM 738 C CA . GLU A 1 93 ? -13.347 -0.271 22.848 1.00 71.06 93 GLU A CA 1
ATOM 739 C C . GLU A 1 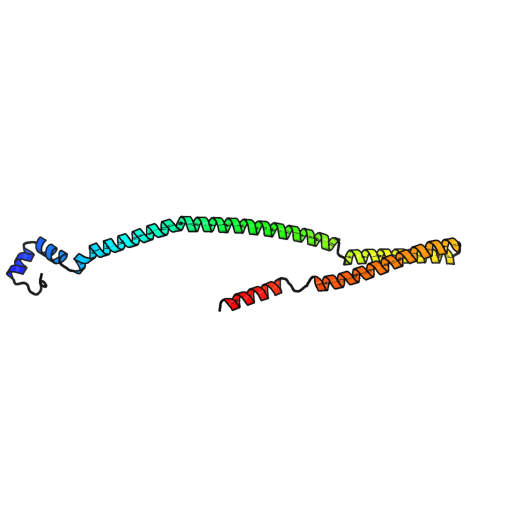93 ? -14.672 0.020 23.566 1.00 71.06 93 GLU A C 1
ATOM 741 O O . GLU A 1 93 ? -14.792 -0.213 24.772 1.00 71.06 93 GLU A O 1
ATOM 746 N N . GLN A 1 94 ? -15.706 0.451 22.829 1.00 62.25 94 GLN A N 1
ATOM 747 C CA . GLN A 1 94 ? -17.043 0.711 23.387 1.00 62.25 94 GLN A CA 1
ATOM 748 C C . GLN A 1 94 ? -17.710 -0.546 23.957 1.00 62.25 94 GLN A C 1
ATOM 750 O O . GLN A 1 94 ? -18.479 -0.464 24.915 1.00 62.25 94 GLN A O 1
ATOM 755 N N . ARG A 1 95 ? -17.443 -1.709 23.358 1.00 64.06 95 ARG A N 1
ATOM 756 C CA . ARG A 1 95 ? -17.939 -3.017 23.808 1.00 64.06 95 ARG A CA 1
ATOM 757 C C . ARG A 1 95 ? -16.876 -3.830 24.529 1.00 64.06 95 ARG A C 1
ATOM 759 O O . ARG A 1 95 ? -17.019 -5.050 24.616 1.00 64.06 95 ARG A O 1
ATOM 766 N N . SER A 1 96 ? -15.834 -3.175 25.035 1.00 72.06 96 SER A N 1
ATOM 767 C CA . SER A 1 96 ? -14.733 -3.881 25.674 1.00 72.06 96 SER A CA 1
ATOM 768 C C . SER A 1 96 ? -15.302 -4.734 26.797 1.00 72.06 96 SER A C 1
ATOM 770 O O . SER A 1 96 ? -16.187 -4.315 27.559 1.00 72.06 96 SER A O 1
ATOM 772 N N . LEU A 1 97 ? -14.850 -5.983 26.841 1.00 71.38 97 LEU A N 1
ATOM 773 C CA . LEU A 1 97 ? -15.283 -6.947 27.843 1.00 71.38 97 LEU A CA 1
ATOM 774 C C . LEU A 1 97 ? -15.013 -6.391 29.258 1.00 71.38 97 LEU A C 1
ATOM 776 O O . LEU A 1 97 ? -15.821 -6.607 30.159 1.00 71.38 97 LEU A O 1
ATOM 780 N N . ASP A 1 98 ? -13.970 -5.567 29.412 1.00 75.50 98 ASP A N 1
ATOM 781 C CA . ASP A 1 98 ? -13.681 -4.755 30.599 1.00 75.50 98 ASP A CA 1
ATOM 782 C C . ASP A 1 98 ? -14.804 -3.782 30.965 1.00 75.50 98 ASP A C 1
ATOM 784 O O . ASP A 1 98 ? -15.290 -3.799 32.096 1.00 75.50 98 ASP A O 1
ATOM 788 N N . THR A 1 99 ? -15.270 -2.962 30.015 1.00 82.69 99 THR A N 1
ATOM 789 C CA . THR A 1 99 ? -16.366 -2.009 30.259 1.00 82.69 99 THR A CA 1
ATOM 790 C C . THR A 1 99 ? -17.655 -2.746 30.619 1.00 82.69 99 THR A C 1
ATOM 792 O O . THR A 1 99 ? -18.359 -2.362 31.554 1.00 82.69 99 THR A O 1
ATOM 795 N N . SER A 1 100 ? -17.945 -3.853 29.931 1.00 80.75 100 SER A N 1
ATOM 796 C CA . SER A 1 100 ? -19.110 -4.698 30.223 1.00 80.75 100 SER A CA 1
ATOM 797 C C . SER A 1 100 ? -19.022 -5.337 31.614 1.00 80.75 100 SER A C 1
ATOM 799 O O . SER A 1 100 ? -20.014 -5.369 32.344 1.00 80.75 100 SER A O 1
ATOM 801 N N . SER A 1 101 ? -17.833 -5.799 32.010 1.00 83.31 101 SER A N 1
ATOM 802 C CA . SER A 1 101 ? -17.580 -6.354 33.341 1.00 83.31 101 SER A CA 1
ATOM 803 C C . SER A 1 101 ? -17.733 -5.294 34.434 1.00 83.31 101 SER A C 1
ATOM 805 O O . SER A 1 101 ? -18.438 -5.532 35.413 1.00 83.31 101 SER A O 1
ATOM 807 N N . ALA A 1 102 ? -17.159 -4.102 34.242 1.00 86.00 102 ALA A N 1
ATOM 808 C CA . ALA A 1 102 ? -17.261 -2.997 35.193 1.00 86.00 102 ALA A CA 1
ATOM 809 C C . ALA A 1 102 ? -18.719 -2.552 35.406 1.00 86.00 102 ALA A C 1
ATOM 811 O O . ALA A 1 102 ? -19.150 -2.359 36.544 1.00 86.00 102 ALA A O 1
ATOM 812 N N . LEU A 1 103 ? -19.506 -2.450 34.328 1.00 87.81 103 LEU A N 1
ATOM 813 C CA . LEU A 1 103 ? -20.937 -2.137 34.406 1.00 87.81 103 LEU A CA 1
ATOM 814 C C . LEU A 1 103 ? -21.729 -3.226 35.142 1.00 87.81 103 LEU A C 1
ATOM 816 O O . LEU A 1 103 ? -22.584 -2.910 35.971 1.00 87.81 103 LEU A O 1
ATOM 820 N N . LEU A 1 104 ? -21.442 -4.504 34.873 1.00 87.44 104 LEU A N 1
ATOM 821 C CA . LEU A 1 104 ? -22.071 -5.625 35.579 1.00 87.44 104 LEU A CA 1
ATOM 822 C C . LEU A 1 104 ? -21.720 -5.630 37.068 1.00 87.44 104 LEU A C 1
ATOM 824 O O . LEU A 1 104 ? -22.599 -5.882 37.890 1.00 87.44 104 LEU A O 1
ATOM 828 N N . GLN A 1 105 ? -20.473 -5.321 37.419 1.00 90.06 105 GLN A N 1
ATOM 829 C CA . GLN A 1 105 ? -20.027 -5.244 38.805 1.00 90.06 105 GLN A CA 1
ATOM 830 C C . GLN A 1 105 ? -20.694 -4.081 39.548 1.00 90.06 105 GLN A C 1
ATOM 832 O O . GLN A 1 105 ? -21.185 -4.276 40.658 1.00 90.06 105 GLN A O 1
ATOM 837 N N . ALA A 1 106 ? -20.810 -2.907 38.919 1.00 92.31 106 ALA A N 1
ATOM 838 C CA . ALA A 1 106 ? -21.552 -1.778 39.481 1.00 92.31 106 ALA A CA 1
ATOM 839 C C . ALA A 1 106 ? -23.041 -2.116 39.697 1.00 92.31 106 ALA A C 1
ATOM 841 O O . ALA A 1 106 ? -23.603 -1.812 40.746 1.00 92.31 106 ALA A O 1
ATOM 842 N N . ALA A 1 107 ? -23.677 -2.800 38.740 1.00 90.12 107 ALA A N 1
ATOM 843 C CA . ALA A 1 107 ? -25.070 -3.237 38.857 1.00 90.12 107 ALA A CA 1
ATOM 844 C C . ALA A 1 107 ? -25.280 -4.392 39.858 1.00 90.12 107 ALA A C 1
ATOM 846 O O . ALA A 1 107 ? -26.403 -4.592 40.329 1.00 90.12 107 ALA A O 1
ATOM 847 N N . ALA A 1 108 ? -24.239 -5.182 40.143 1.00 90.75 108 ALA A N 1
ATOM 848 C CA . ALA A 1 108 ? -24.241 -6.177 41.211 1.00 90.75 108 ALA A CA 1
ATOM 849 C C . ALA A 1 108 ? -24.155 -5.491 42.579 1.00 90.75 108 ALA A C 1
ATOM 851 O O . ALA A 1 108 ? -24.978 -5.783 43.440 1.00 90.75 108 ALA A O 1
ATOM 852 N N . GLN A 1 109 ? -23.233 -4.532 42.734 1.00 93.00 109 GLN A N 1
ATOM 853 C CA . GLN A 1 109 ? -23.083 -3.752 43.963 1.00 93.00 109 GLN A CA 1
ATOM 854 C C . GLN A 1 109 ? -24.364 -2.983 44.295 1.00 93.00 109 GLN A C 1
ATOM 856 O O . GLN A 1 109 ? -24.833 -3.063 45.418 1.00 93.00 109 GLN A O 1
ATOM 861 N N . ALA A 1 110 ? -24.985 -2.324 43.313 1.00 93.50 110 ALA A N 1
ATOM 862 C CA . ALA A 1 110 ? -26.246 -1.615 43.531 1.00 93.50 110 ALA A CA 1
ATOM 863 C C . ALA A 1 110 ? -27.369 -2.544 44.034 1.00 93.50 110 ALA A C 1
ATOM 865 O O . ALA A 1 110 ? -28.112 -2.180 44.937 1.00 93.50 110 ALA A O 1
ATOM 866 N N . ALA A 1 111 ? -27.469 -3.763 43.491 1.00 89.88 111 ALA A N 1
ATOM 867 C CA . ALA A 1 111 ? -28.447 -4.747 43.960 1.00 89.88 111 ALA A CA 1
ATOM 868 C C . ALA A 1 111 ? -28.128 -5.272 45.373 1.00 89.88 111 ALA A C 1
ATOM 870 O O . ALA A 1 111 ? -29.044 -5.592 46.131 1.00 89.88 111 ALA A O 1
ATOM 871 N N . ASP A 1 112 ? -26.844 -5.358 45.731 1.00 90.94 112 ASP A N 1
ATOM 872 C CA . ASP A 1 112 ? -26.411 -5.685 47.090 1.00 90.94 112 ASP A CA 1
ATOM 873 C C . ASP A 1 112 ? -26.737 -4.552 48.071 1.00 90.94 112 ASP A C 1
ATOM 875 O O . ASP A 1 112 ? -27.309 -4.827 49.125 1.00 90.94 112 ASP A O 1
ATOM 879 N N . ASP A 1 113 ? -26.474 -3.299 47.707 1.00 93.44 113 ASP A N 1
ATOM 880 C CA . ASP A 1 113 ? -26.807 -2.123 48.516 1.00 93.44 113 ASP A CA 1
ATOM 881 C C . ASP A 1 113 ? -28.333 -2.026 48.733 1.00 93.44 113 ASP A C 1
ATOM 883 O O . ASP A 1 113 ? -28.794 -1.853 49.863 1.00 93.44 113 ASP A O 1
ATOM 887 N N . ASP A 1 114 ? -29.139 -2.244 47.685 1.00 92.44 114 ASP A N 1
ATOM 888 C CA . ASP A 1 114 ? -30.605 -2.304 47.783 1.00 92.44 114 ASP A CA 1
ATOM 889 C C . ASP A 1 114 ? -31.063 -3.423 48.739 1.00 92.44 114 ASP A C 1
ATOM 891 O O . ASP A 1 114 ? -32.000 -3.245 49.523 1.00 92.44 114 ASP A O 1
ATOM 895 N N . SER A 1 115 ? -30.381 -4.576 48.732 1.00 91.25 115 SER A N 1
ATOM 896 C CA . SER A 1 115 ? -30.680 -5.669 49.667 1.00 91.25 115 SER A CA 1
ATOM 897 C C . SER A 1 115 ? -30.365 -5.300 51.125 1.00 91.25 115 SER A C 1
ATOM 899 O O . SER A 1 115 ? -31.088 -5.718 52.033 1.00 91.25 115 SER A O 1
ATOM 901 N N . GLU A 1 116 ? -29.332 -4.484 51.367 1.00 91.06 116 GLU A N 1
ATOM 902 C CA . GLU A 1 116 ? -29.008 -3.967 52.701 1.00 91.06 116 GLU A CA 1
ATOM 903 C C . GLU A 1 116 ? -30.050 -2.954 53.185 1.00 91.06 116 GLU A C 1
ATOM 905 O O . GLU A 1 116 ? -30.417 -2.970 54.363 1.00 91.06 116 GLU A O 1
ATOM 910 N N . VAL A 1 117 ? -30.595 -2.129 52.283 1.00 93.25 117 VAL A N 1
ATOM 911 C CA . VAL A 1 117 ? -31.712 -1.224 52.597 1.00 93.25 117 VAL A CA 1
ATOM 912 C C . VAL A 1 117 ? -32.939 -2.021 53.043 1.00 93.25 117 VAL A C 1
ATOM 914 O O . VAL A 1 117 ? -33.505 -1.732 54.100 1.00 93.25 117 VAL A O 1
ATOM 917 N N . VAL A 1 118 ? -33.313 -3.070 52.301 1.00 91.31 118 VAL A N 1
ATOM 918 C CA . VAL A 1 118 ? -34.433 -3.961 52.661 1.00 91.31 118 VAL A CA 1
ATOM 919 C C . VAL A 1 118 ? -34.190 -4.638 54.018 1.00 91.31 118 VAL A C 1
ATOM 921 O O . VAL A 1 118 ? -35.093 -4.691 54.858 1.00 91.31 118 VAL A O 1
ATOM 924 N N . ALA A 1 119 ? -32.961 -5.085 54.294 1.00 90.88 119 ALA A N 1
ATOM 925 C CA . ALA A 1 119 ? -32.595 -5.629 55.603 1.00 90.88 119 ALA A CA 1
ATOM 926 C C . ALA A 1 119 ? -32.718 -4.589 56.733 1.00 90.88 119 ALA A C 1
ATOM 928 O O . ALA A 1 119 ? -33.227 -4.904 57.812 1.00 90.88 119 ALA A O 1
ATOM 929 N N . GLY A 1 120 ? -32.322 -3.338 56.489 1.00 91.25 120 GLY A N 1
ATOM 930 C CA . GLY A 1 120 ? -32.494 -2.231 57.431 1.00 91.25 120 GLY A CA 1
ATOM 931 C C . GLY A 1 120 ? -33.965 -1.908 57.724 1.00 91.25 120 GLY A C 1
ATOM 932 O O . GLY A 1 120 ? -34.341 -1.703 58.884 1.00 91.25 120 GLY A O 1
ATOM 933 N N . CYS A 1 121 ? -34.825 -1.920 56.703 1.00 91.38 121 CYS A N 1
ATOM 934 C CA . CYS A 1 121 ? -36.273 -1.753 56.859 1.00 91.38 121 CYS A CA 1
ATOM 935 C C . CYS A 1 121 ? -36.890 -2.868 57.718 1.00 91.38 121 CYS A C 1
ATOM 937 O O . CYS A 1 121 ? -37.733 -2.591 58.572 1.00 91.38 121 CYS A O 1
ATOM 939 N N . TYR A 1 122 ? -36.435 -4.113 57.562 1.00 91.38 122 TYR A N 1
ATOM 940 C CA . TYR A 1 122 ? -36.886 -5.226 58.401 1.00 91.38 122 TYR A CA 1
ATOM 941 C C . TYR A 1 122 ? -36.448 -5.066 59.864 1.00 91.38 122 TYR A C 1
ATOM 943 O O . TYR A 1 122 ? -37.270 -5.166 60.774 1.00 91.38 122 TYR A O 1
ATOM 951 N N . LEU A 1 123 ? -35.174 -4.739 60.108 1.00 90.25 123 LEU A N 1
ATOM 952 C CA . LEU A 1 123 ? -34.638 -4.549 61.465 1.00 90.25 123 LEU A CA 1
ATOM 953 C C . LEU A 1 123 ? -35.283 -3.372 62.210 1.00 90.25 123 LEU A C 1
ATOM 955 O O . LEU A 1 123 ? -35.363 -3.385 63.438 1.00 90.25 123 LEU A O 1
ATOM 959 N N . SER A 1 124 ? -35.751 -2.363 61.476 1.00 91.94 124 SER A N 1
ATOM 960 C CA . SER A 1 124 ? -36.500 -1.226 62.023 1.00 91.94 124 SER A CA 1
ATOM 961 C C . SER A 1 124 ? -38.009 -1.483 62.156 1.00 91.94 124 SER A C 1
ATOM 963 O O . SER A 1 124 ? -38.727 -0.614 62.650 1.00 91.94 124 SER A O 1
ATOM 965 N N . GLY A 1 125 ? -38.491 -2.666 61.759 1.00 89.75 125 GLY A N 1
ATOM 966 C CA . GLY A 1 125 ? -39.896 -3.070 61.856 1.00 89.75 125 GLY A CA 1
ATOM 967 C C . GLY A 1 125 ? -40.821 -2.414 60.828 1.00 89.75 125 GLY A C 1
ATOM 968 O O . GLY A 1 125 ? -42.030 -2.387 61.040 1.00 89.75 125 GLY A O 1
ATOM 969 N N . GLN A 1 126 ? -40.279 -1.860 59.738 1.00 88.56 126 GLN A N 1
ATOM 970 C CA . GLN A 1 126 ? -41.058 -1.199 58.681 1.00 88.56 126 GLN A CA 1
ATOM 971 C C . GLN A 1 126 ? -41.714 -2.186 57.706 1.00 88.56 126 GLN A C 1
ATOM 973 O O . GLN A 1 126 ? -42.686 -1.825 57.046 1.00 88.56 126 GLN A O 1
ATOM 978 N N . ILE A 1 127 ? -41.188 -3.410 57.610 1.00 91.00 127 ILE A N 1
ATOM 979 C CA . ILE A 1 127 ? -41.691 -4.481 56.738 1.00 91.00 127 ILE A CA 1
ATOM 980 C C . ILE A 1 127 ? -41.842 -5.790 57.519 1.00 91.00 127 ILE A C 1
ATOM 982 O O . ILE A 1 127 ? -41.098 -6.052 58.467 1.00 91.00 127 ILE A O 1
ATOM 986 N N . GLU A 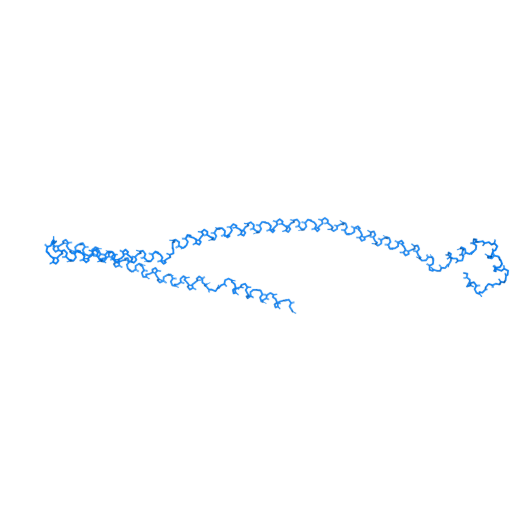1 128 ? -42.805 -6.617 57.115 1.00 90.94 128 GLU A N 1
ATOM 987 C CA . GLU A 1 128 ? -43.056 -7.930 57.718 1.00 90.94 128 GLU A CA 1
ATOM 988 C C . GLU A 1 128 ? -42.087 -9.003 57.190 1.00 90.94 128 GLU A C 1
ATOM 990 O O . GLU A 1 128 ? -41.502 -8.865 56.114 1.00 90.94 128 GLU A O 1
ATOM 995 N N . VAL A 1 129 ? -41.941 -10.103 57.938 1.00 89.56 129 VAL A N 1
ATOM 996 C CA . VAL A 1 129 ? -41.010 -11.208 57.625 1.00 89.56 129 VAL A CA 1
ATOM 997 C C . VAL A 1 129 ? -41.213 -11.767 56.215 1.00 89.56 129 VAL A C 1
ATOM 999 O O . VAL A 1 129 ? -40.233 -11.983 55.505 1.00 89.56 129 VAL A O 1
ATOM 1002 N N . ASP A 1 130 ? -42.459 -11.988 55.796 1.00 88.75 130 ASP A N 1
ATOM 1003 C CA . ASP A 1 130 ? -42.753 -12.592 54.491 1.00 88.75 130 ASP A CA 1
ATOM 1004 C C . ASP A 1 130 ? -42.380 -11.659 53.330 1.00 88.75 130 ASP A C 1
ATOM 1006 O O . ASP A 1 130 ? -41.866 -12.109 52.302 1.00 88.75 130 ASP A O 1
ATOM 1010 N N . GLN A 1 131 ? -42.581 -10.349 53.508 1.00 89.00 131 GLN A N 1
ATOM 1011 C CA . GLN A 1 131 ? -42.174 -9.340 52.533 1.00 89.00 131 GLN A CA 1
ATOM 1012 C C . GLN A 1 131 ? -40.647 -9.217 52.469 1.00 89.00 131 GLN A C 1
ATOM 1014 O O . GLN A 1 131 ? -40.078 -9.233 51.377 1.00 89.00 131 GLN A O 1
ATOM 1019 N N . PHE A 1 132 ? -39.985 -9.181 53.629 1.00 88.56 132 PHE A N 1
ATOM 1020 C CA . PHE A 1 132 ? -38.527 -9.174 53.725 1.00 88.56 132 PHE A CA 1
ATOM 1021 C C . PHE A 1 132 ? -37.908 -10.380 53.013 1.00 88.56 132 PHE A C 1
ATOM 1023 O O . PHE A 1 132 ? -37.040 -10.205 52.164 1.00 88.56 132 PHE A O 1
ATOM 1030 N N . LEU A 1 133 ? -38.366 -11.599 53.320 1.00 87.88 133 LEU A N 1
ATOM 1031 C CA . LEU A 1 133 ? -37.817 -12.819 52.727 1.00 87.88 133 LEU A CA 1
ATOM 1032 C C . LEU A 1 133 ? -37.938 -12.804 51.205 1.00 87.88 133 LEU A C 1
ATOM 1034 O O . LEU A 1 133 ? -36.990 -13.172 50.516 1.00 87.88 133 LEU A O 1
ATOM 1038 N N . LYS A 1 134 ? -39.078 -12.354 50.677 1.00 88.00 134 LYS A N 1
ATOM 1039 C CA . LYS A 1 134 ? -39.291 -12.277 49.235 1.00 88.00 134 LYS A CA 1
ATOM 1040 C C . LYS A 1 134 ? -38.334 -11.281 48.572 1.00 88.00 134 LYS A C 1
ATOM 1042 O O . LYS A 1 134 ? -37.573 -11.670 47.690 1.00 88.00 134 LYS A O 1
ATOM 1047 N N . GLU A 1 135 ? -38.345 -10.025 49.013 1.00 86.50 135 GLU A N 1
ATOM 1048 C CA . GLU A 1 135 ? -37.567 -8.947 48.386 1.00 86.50 135 GLU A CA 1
ATOM 1049 C C . GLU A 1 135 ? -36.054 -9.147 48.574 1.00 86.50 135 GLU A C 1
ATOM 1051 O O . GLU A 1 135 ? -35.273 -8.974 47.637 1.00 86.50 135 GLU A O 1
ATOM 1056 N N . PHE A 1 136 ? -35.627 -9.599 49.755 1.00 85.62 136 PHE A N 1
ATOM 1057 C CA . PHE A 1 136 ? -34.217 -9.833 50.061 1.00 85.62 136 PHE A CA 1
ATOM 1058 C C . PHE A 1 136 ? -33.629 -11.000 49.257 1.00 85.62 136 PHE A C 1
ATOM 1060 O O . PHE A 1 136 ? -32.525 -10.884 48.722 1.00 85.62 136 PHE A O 1
ATOM 1067 N N . ILE A 1 137 ? -34.355 -12.121 49.137 1.00 84.56 137 ILE A N 1
ATOM 1068 C CA . ILE A 1 137 ? -33.897 -13.275 48.348 1.00 84.56 137 ILE A CA 1
ATOM 1069 C C . ILE A 1 137 ? -33.828 -12.912 46.863 1.00 84.56 137 ILE A C 1
ATOM 1071 O O . ILE A 1 137 ? -32.852 -13.276 46.202 1.00 84.56 137 ILE A O 1
ATOM 1075 N N . GLU A 1 138 ? -34.819 -12.190 46.333 1.00 85.62 138 GLU A N 1
ATOM 1076 C CA . GLU A 1 138 ? -34.824 -11.734 44.937 1.00 85.62 138 GLU A CA 1
ATOM 1077 C C . GLU A 1 138 ? -33.611 -10.832 44.637 1.00 85.62 138 GLU A C 1
ATOM 1079 O O . GLU A 1 138 ? -32.877 -11.094 43.678 1.00 85.62 138 GLU A O 1
ATOM 1084 N N . LEU A 1 139 ? -33.331 -9.840 45.491 1.00 84.88 139 LEU A N 1
ATOM 1085 C CA . LEU A 1 139 ? -32.198 -8.920 45.323 1.00 84.88 139 LEU A CA 1
ATOM 1086 C C . LEU A 1 139 ? -30.839 -9.610 45.490 1.00 84.88 139 LEU A C 1
ATOM 1088 O O . LEU A 1 139 ? -29.964 -9.440 44.639 1.00 84.88 139 LEU A O 1
ATOM 1092 N N . LYS A 1 140 ? -30.662 -10.457 46.513 1.00 85.25 140 LYS A N 1
ATOM 1093 C CA . LYS A 1 140 ? -29.408 -11.209 46.700 1.00 85.25 140 LYS A CA 1
ATOM 1094 C C . LYS A 1 140 ? -29.147 -12.196 45.573 1.00 85.25 140 LYS A C 1
ATOM 1096 O O . LYS A 1 140 ? -28.009 -12.346 45.133 1.00 85.25 140 LYS A O 1
ATOM 1101 N N . THR A 1 141 ? -30.192 -12.842 45.064 1.00 83.88 141 THR A N 1
ATOM 1102 C CA . THR A 1 141 ? -30.067 -13.737 43.910 1.00 83.88 141 THR A CA 1
ATOM 1103 C C . THR A 1 141 ? -29.618 -12.952 42.676 1.00 83.88 141 THR A C 1
ATOM 1105 O O . THR A 1 141 ? -28.691 -13.372 41.984 1.00 83.88 141 THR A O 1
ATOM 1108 N N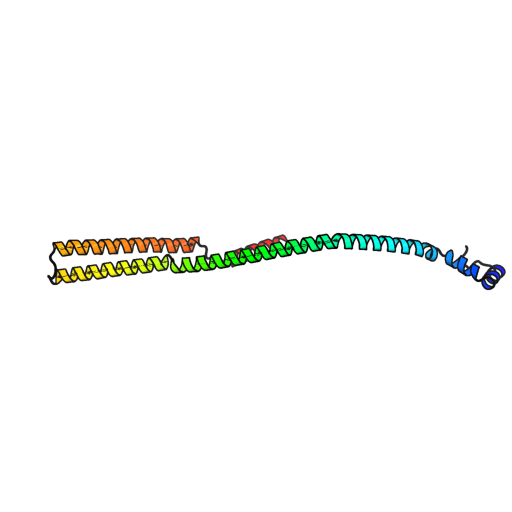 . LEU A 1 142 ? -30.215 -11.783 42.428 1.00 82.62 142 LEU A N 1
ATOM 1109 C CA . LEU A 1 142 ? -29.847 -10.899 41.323 1.00 82.62 142 LEU A CA 1
ATOM 1110 C C . LEU A 1 142 ? -28.391 -10.408 41.434 1.00 82.62 142 LEU A C 1
ATOM 1112 O O . LEU A 1 142 ? -27.648 -10.477 40.452 1.00 82.62 142 LEU A O 1
ATOM 1116 N N . ALA A 1 143 ? -27.973 -9.950 42.618 1.00 83.06 143 ALA A N 1
ATOM 1117 C CA . ALA A 1 143 ? -26.612 -9.489 42.885 1.00 83.06 143 ALA A CA 1
ATOM 1118 C C . ALA A 1 143 ? -25.584 -10.610 42.666 1.00 83.06 143 ALA A C 1
ATOM 1120 O O . ALA A 1 143 ? -24.613 -10.431 41.926 1.00 83.06 143 ALA A O 1
ATOM 1121 N N . HIS A 1 144 ? -25.842 -11.808 43.204 1.00 84.88 144 HIS A N 1
ATOM 1122 C CA . HIS A 1 144 ? -24.973 -12.968 43.011 1.00 84.88 144 HIS A CA 1
ATOM 1123 C C . HIS A 1 144 ? -24.885 -13.408 41.548 1.00 84.88 144 HIS A C 1
ATOM 1125 O O . HIS A 1 144 ? -23.781 -13.652 41.061 1.00 84.88 144 HIS A O 1
ATOM 1131 N N . MET A 1 145 ? -26.003 -13.466 40.814 1.00 81.56 145 MET A N 1
ATOM 1132 C CA . MET A 1 145 ? -25.973 -13.800 39.384 1.00 81.56 145 MET A CA 1
ATOM 1133 C C . MET A 1 145 ? -25.124 -12.800 38.587 1.00 81.56 145 MET A C 1
ATOM 1135 O O . MET A 1 145 ? -24.325 -13.206 37.742 1.00 81.56 145 MET A O 1
ATOM 1139 N N . ARG A 1 146 ? -25.257 -11.497 38.868 1.00 83.75 146 ARG A N 1
ATOM 1140 C CA . ARG A 1 146 ? -24.477 -10.443 38.197 1.00 83.75 146 ARG A CA 1
ATOM 1141 C C . ARG A 1 146 ? -22.994 -10.486 38.567 1.00 83.75 146 ARG A C 1
ATOM 1143 O O . ARG A 1 146 ? -22.158 -10.335 37.681 1.00 83.75 146 ARG A O 1
ATOM 1150 N N . SER A 1 147 ? -22.672 -10.758 39.832 1.00 83.19 147 SER A N 1
ATOM 1151 C CA . SER A 1 147 ? -21.297 -10.918 40.322 1.00 83.19 147 SER A CA 1
ATOM 1152 C C . SER A 1 147 ? -20.591 -12.112 39.669 1.00 83.19 147 SER A C 1
ATOM 1154 O O . SER A 1 147 ? -19.489 -11.970 39.140 1.00 83.19 147 SER A O 1
ATOM 1156 N N . VAL A 1 148 ? -21.257 -13.271 39.605 1.00 83.12 148 VAL A N 1
ATOM 1157 C CA . VAL A 1 148 ? -20.717 -14.465 38.934 1.00 83.12 148 VAL A CA 1
ATOM 1158 C C . VAL A 1 148 ? -20.534 -14.210 37.439 1.00 83.12 148 VAL A C 1
ATOM 1160 O O . VAL A 1 148 ? -19.480 -14.527 36.891 1.00 83.12 148 VAL A O 1
ATOM 1163 N N . CYS A 1 149 ? -21.519 -13.589 36.784 1.00 79.38 149 CYS A N 1
ATOM 1164 C CA . CYS A 1 149 ? -21.435 -13.253 35.364 1.00 79.38 149 CYS A CA 1
ATOM 1165 C C . CYS A 1 149 ? -20.258 -12.301 35.070 1.00 79.38 149 CYS A C 1
ATOM 1167 O O . CYS A 1 149 ? -19.447 -12.591 34.191 1.00 79.38 149 CYS A O 1
ATOM 1169 N N . SER A 1 150 ? -20.090 -11.232 35.859 1.00 80.88 150 SER A N 1
ATOM 1170 C CA . SER A 1 150 ? -18.936 -10.322 35.769 1.00 80.88 150 SER A CA 1
ATOM 1171 C C . SER A 1 150 ? -17.605 -11.057 35.968 1.00 80.88 150 SER A C 1
ATOM 1173 O O . SER A 1 150 ? -16.695 -10.895 35.157 1.00 80.88 150 SER A O 1
ATOM 1175 N N . GLY A 1 151 ? -17.505 -11.941 36.967 1.00 75.19 151 GLY A N 1
ATOM 1176 C CA . GLY A 1 151 ? -16.300 -12.743 37.205 1.00 75.19 151 GLY A CA 1
ATOM 1177 C C . GLY A 1 151 ? -15.943 -13.661 36.030 1.00 75.19 151 GLY A C 1
ATOM 1178 O O . GLY A 1 151 ? -14.777 -13.753 35.647 1.00 75.19 151 GLY A O 1
ATOM 1179 N N . THR A 1 152 ? -16.942 -14.294 35.403 1.00 75.56 152 THR A N 1
ATOM 1180 C CA . THR A 1 152 ? -16.719 -15.101 34.189 1.00 75.56 152 THR A CA 1
ATOM 1181 C C . THR A 1 152 ? -16.292 -14.253 32.989 1.00 75.56 152 THR A C 1
ATOM 1183 O O . THR A 1 152 ? -15.420 -14.672 32.231 1.00 75.56 152 THR A O 1
ATOM 1186 N N . PHE A 1 153 ? -16.840 -13.041 32.848 1.00 69.31 153 PHE A N 1
ATOM 1187 C CA . PHE A 1 153 ? -16.440 -12.079 31.817 1.00 69.31 153 PHE A CA 1
ATOM 1188 C C . PHE A 1 153 ? -14.999 -11.595 32.023 1.00 69.31 153 PHE A C 1
ATOM 1190 O O . PHE A 1 153 ? -14.224 -11.566 31.074 1.00 69.31 153 PHE A O 1
ATOM 1197 N N . GLY A 1 154 ? -14.605 -11.296 33.263 1.00 64.81 154 GLY A N 1
ATOM 1198 C CA . GLY A 1 154 ? -13.230 -10.923 33.602 1.00 64.81 154 GLY A CA 1
ATOM 1199 C C . GLY A 1 154 ? -12.219 -12.038 33.314 1.00 64.81 154 GLY A C 1
ATOM 1200 O O . GLY A 1 154 ? -11.135 -11.770 32.805 1.00 64.81 154 GLY A O 1
ATOM 1201 N N . ALA A 1 155 ? -12.576 -13.303 33.556 1.00 66.81 155 ALA A N 1
ATOM 1202 C CA . ALA A 1 155 ? -11.724 -14.436 33.184 1.00 66.81 155 ALA A CA 1
ATOM 1203 C C . ALA A 1 155 ? -11.547 -14.563 31.658 1.00 66.81 155 ALA A C 1
ATOM 1205 O O . ALA A 1 155 ? -10.459 -14.902 31.189 1.00 66.81 155 ALA A O 1
ATOM 1206 N N . LEU A 1 156 ? -12.596 -14.256 30.886 1.00 66.25 156 LEU A N 1
ATOM 1207 C CA . LEU A 1 156 ? -12.539 -14.210 29.425 1.00 66.25 156 LEU A CA 1
ATOM 1208 C C . LEU A 1 156 ? -11.661 -13.061 28.920 1.00 66.25 156 LEU A C 1
ATOM 1210 O O . LEU A 1 156 ? -10.864 -13.310 28.027 1.00 66.25 156 LEU A O 1
ATOM 1214 N N . VAL A 1 157 ? -11.723 -11.864 29.517 1.00 59.97 157 VAL A N 1
ATOM 1215 C CA . VAL A 1 157 ? -10.814 -10.739 29.193 1.00 59.97 157 VAL A CA 1
ATOM 1216 C C . VAL A 1 157 ? -9.355 -11.170 29.320 1.00 59.97 157 VAL A C 1
ATOM 1218 O O . VAL A 1 157 ? -8.563 -10.975 28.404 1.00 59.97 157 VAL A O 1
ATOM 1221 N N . VAL A 1 158 ? -8.996 -11.794 30.446 1.00 55.81 158 VAL A N 1
ATOM 1222 C CA . VAL A 1 158 ? -7.618 -12.239 30.693 1.00 55.81 158 VAL A CA 1
ATOM 1223 C C . VAL A 1 158 ? -7.190 -13.266 29.644 1.00 55.81 158 VAL A C 1
ATOM 1225 O O . VAL A 1 158 ? -6.084 -13.173 29.118 1.00 55.81 158 VAL A O 1
ATOM 1228 N N . ALA A 1 159 ? -8.060 -14.213 29.289 1.00 56.34 159 ALA A N 1
ATOM 1229 C CA . ALA A 1 159 ? -7.779 -15.176 28.227 1.00 56.34 159 ALA A CA 1
ATOM 1230 C C . ALA A 1 159 ? -7.650 -14.512 26.841 1.00 56.34 159 ALA A C 1
ATOM 1232 O O . ALA A 1 159 ? -6.759 -14.881 26.076 1.00 56.34 159 ALA A O 1
ATOM 1233 N N . ASP A 1 160 ? -8.481 -13.515 26.533 1.00 52.44 160 ASP A N 1
ATOM 1234 C CA . ASP A 1 160 ? -8.469 -12.789 25.259 1.00 52.44 160 ASP A CA 1
ATOM 1235 C C . ASP A 1 160 ? -7.213 -11.914 25.119 1.00 52.44 160 ASP A C 1
ATOM 1237 O O . ASP A 1 160 ? -6.618 -11.876 24.048 1.00 52.44 160 ASP A O 1
ATOM 1241 N N . CYS A 1 161 ? -6.711 -11.308 26.203 1.00 50.00 161 CYS A N 1
ATOM 1242 C CA . CYS A 1 161 ? -5.411 -10.622 26.222 1.00 50.00 161 CYS A CA 1
ATOM 1243 C C . CYS A 1 161 ? -4.232 -11.572 25.942 1.00 50.00 161 CYS A C 1
ATOM 1245 O O . CYS A 1 161 ? -3.255 -11.174 25.307 1.00 50.00 161 CYS A O 1
ATOM 1247 N N . TYR A 1 162 ? -4.319 -12.829 26.389 1.00 43.06 162 TYR A N 1
ATOM 1248 C CA . TYR A 1 162 ? -3.312 -13.857 26.104 1.00 43.06 162 TYR A CA 1
ATOM 1249 C C . TYR A 1 162 ? -3.396 -14.379 24.661 1.00 43.06 162 TYR A C 1
ATOM 1251 O O . TYR A 1 162 ? -2.366 -14.652 24.046 1.00 43.06 162 TYR A O 1
ATOM 1259 N N . LEU A 1 163 ? -4.607 -14.519 24.114 1.00 44.66 163 LEU A N 1
ATOM 1260 C CA . LEU A 1 163 ? -4.850 -15.048 22.766 1.00 44.66 163 LEU A CA 1
ATOM 1261 C C . LEU A 1 163 ? -4.683 -13.993 21.666 1.00 44.66 163 LEU A C 1
ATOM 1263 O O . LEU A 1 163 ? -4.219 -14.320 20.576 1.00 44.66 163 LEU A O 1
ATOM 1267 N N . SER A 1 164 ? -4.999 -12.732 21.960 1.00 49.38 164 SER A N 1
ATOM 1268 C CA . SER A 1 164 ? -4.871 -11.600 21.034 1.00 49.38 164 SER A CA 1
ATOM 1269 C C . SER A 1 164 ? -3.425 -11.170 20.794 1.00 49.38 164 SER A C 1
ATOM 1271 O O . SER A 1 164 ? -3.204 -10.241 20.025 1.00 49.38 164 SER A O 1
ATOM 1273 N N . GLY A 1 165 ? -2.444 -11.836 21.418 1.00 47.41 165 GLY A N 1
ATOM 1274 C CA . GLY A 1 165 ? -1.043 -11.739 21.033 1.00 47.41 165 GLY A CA 1
ATOM 1275 C C . GLY A 1 165 ? -0.552 -10.299 20.917 1.00 47.41 165 GLY A C 1
ATOM 1276 O O . GLY A 1 165 ? -0.242 -9.845 19.819 1.00 47.41 165 GLY A O 1
ATOM 1277 N N . GLN A 1 166 ? -0.378 -9.612 22.049 1.00 44.16 166 GLN A N 1
ATOM 1278 C CA . GLN A 1 166 ? 0.508 -8.440 22.156 1.00 44.16 166 GLN A CA 1
ATOM 1279 C C . GLN A 1 166 ? 1.994 -8.816 21.916 1.00 44.16 166 GLN A C 1
ATOM 1281 O O . GLN A 1 166 ? 2.894 -8.373 22.622 1.00 44.16 166 GLN A O 1
ATOM 1286 N N . ILE A 1 167 ? 2.272 -9.652 20.917 1.00 45.03 167 ILE A N 1
ATOM 1287 C CA . ILE A 1 167 ? 3.531 -9.621 20.187 1.00 45.03 167 ILE A CA 1
ATOM 1288 C C . ILE A 1 167 ? 3.259 -8.644 19.053 1.00 45.03 167 ILE A C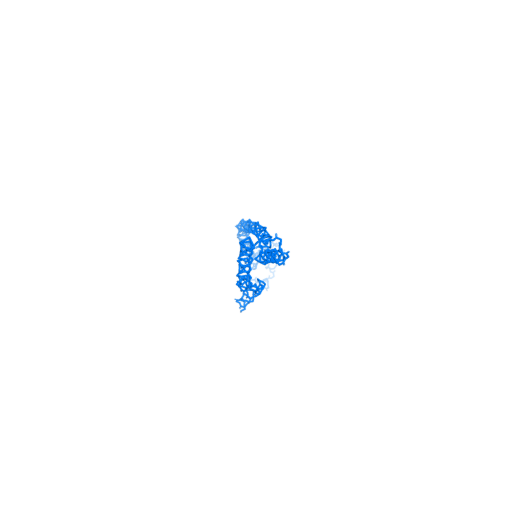 1
ATOM 1290 O O . ILE A 1 167 ? 2.466 -8.926 18.155 1.00 45.03 167 ILE A O 1
ATOM 1294 N N . GLU A 1 168 ? 3.856 -7.460 19.166 1.00 48.72 168 GLU A N 1
ATOM 1295 C CA . GLU A 1 168 ? 3.740 -6.386 18.190 1.00 48.72 168 GLU A CA 1
ATOM 1296 C C . GLU A 1 168 ? 3.873 -6.950 16.771 1.00 48.72 168 GLU A C 1
ATOM 1298 O O . GLU A 1 168 ? 4.802 -7.696 16.458 1.00 48.72 168 GLU A O 1
ATOM 1303 N N . VAL A 1 169 ? 2.964 -6.550 15.882 1.00 50.19 169 VAL A N 1
ATOM 1304 C CA . VAL A 1 169 ? 3.083 -6.791 14.434 1.00 50.19 169 VAL A CA 1
ATOM 1305 C C . VAL A 1 169 ? 4.461 -6.329 13.921 1.00 50.19 169 VAL A C 1
ATOM 1307 O O . VAL A 1 169 ? 4.987 -6.893 12.961 1.00 50.19 169 VAL A O 1
ATOM 1310 N N . ASP A 1 170 ? 5.095 -5.386 14.625 1.00 46.94 170 ASP A N 1
ATOM 1311 C CA . ASP A 1 170 ? 6.471 -4.939 14.409 1.00 46.94 170 ASP A CA 1
ATOM 1312 C C . ASP A 1 170 ? 7.527 -6.025 14.653 1.00 46.94 170 ASP A C 1
ATOM 1314 O O . ASP A 1 170 ? 8.521 -6.062 13.932 1.00 46.94 170 ASP A O 1
ATOM 1318 N N . GLN A 1 171 ? 7.323 -6.946 15.598 1.00 48.78 171 GLN A N 1
ATOM 1319 C CA . GLN A 1 171 ? 8.237 -8.060 15.859 1.00 48.78 171 GLN A CA 1
ATOM 1320 C C . GLN A 1 171 ? 8.155 -9.121 14.755 1.00 48.78 171 GLN A C 1
ATOM 1322 O O . GLN A 1 171 ? 9.185 -9.611 14.293 1.00 48.78 171 GLN A O 1
ATOM 1327 N N . PHE A 1 172 ? 6.947 -9.392 14.254 1.00 49.44 172 PHE A N 1
ATOM 1328 C CA . PHE A 1 172 ? 6.738 -10.290 13.116 1.00 49.44 172 PHE A CA 1
ATOM 1329 C C . PHE A 1 172 ? 7.275 -9.685 11.809 1.00 49.44 172 PHE A C 1
ATOM 1331 O O . PHE A 1 172 ? 7.889 -10.381 11.003 1.00 49.44 172 PHE A O 1
ATOM 1338 N N . LEU A 1 173 ? 7.1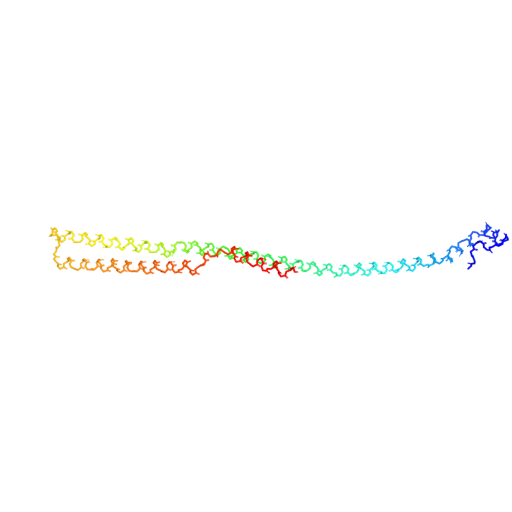14 -8.370 11.604 1.00 51.94 173 LEU A N 1
ATOM 1339 C CA . LEU A 1 173 ? 7.716 -7.655 10.474 1.00 51.94 173 LEU A CA 1
ATOM 1340 C C . LEU A 1 173 ? 9.246 -7.605 10.575 1.00 51.94 173 LEU A C 1
ATOM 1342 O O . LEU A 1 173 ? 9.911 -7.741 9.549 1.00 51.94 173 LEU A O 1
ATOM 1346 N N . LYS A 1 174 ? 9.815 -7.477 11.781 1.00 56.88 174 LYS A N 1
ATOM 1347 C CA . LYS A 1 174 ? 11.266 -7.563 12.010 1.00 56.88 174 LYS A CA 1
ATOM 1348 C C . LYS A 1 174 ? 11.819 -8.932 11.642 1.00 56.88 174 LYS A C 1
ATOM 1350 O O . LYS A 1 174 ? 12.751 -8.997 10.847 1.00 56.88 174 LYS A O 1
ATOM 1355 N N . GLU A 1 175 ? 11.217 -10.008 12.149 1.00 57.53 175 GLU A N 1
ATOM 1356 C CA . GLU A 1 175 ? 11.640 -11.373 11.814 1.00 57.53 175 GLU A CA 1
ATOM 1357 C C . GLU A 1 175 ? 11.471 -11.661 10.320 1.00 57.53 175 GLU A C 1
ATOM 1359 O O . GLU A 1 175 ? 12.354 -12.251 9.700 1.00 57.53 175 GLU A O 1
ATOM 1364 N N . PHE A 1 176 ? 10.389 -11.183 9.700 1.00 55.94 176 PHE A N 1
ATOM 1365 C CA . PHE A 1 176 ? 10.158 -11.373 8.270 1.00 55.94 176 PHE A CA 1
ATOM 1366 C C . PHE A 1 176 ? 11.155 -10.592 7.398 1.00 55.94 176 PHE A C 1
ATOM 1368 O O . PHE A 1 176 ? 11.578 -11.091 6.354 1.00 55.94 176 PHE A O 1
ATOM 1375 N N . ILE A 1 177 ? 11.569 -9.389 7.814 1.00 58.53 177 ILE A N 1
ATOM 1376 C CA . ILE A 1 177 ? 12.607 -8.604 7.129 1.00 58.53 177 ILE A CA 1
ATOM 1377 C C . ILE A 1 177 ? 13.988 -9.245 7.334 1.00 58.53 177 ILE A C 1
ATOM 1379 O O . ILE A 1 177 ? 14.732 -9.391 6.362 1.00 58.53 177 ILE A O 1
ATOM 1383 N N . GLU A 1 178 ? 14.324 -9.700 8.543 1.00 59.69 178 GLU A N 1
ATOM 1384 C CA . GLU A 1 178 ? 15.600 -10.373 8.828 1.00 59.69 178 GLU A CA 1
ATOM 1385 C C . GLU A 1 178 ? 15.744 -11.690 8.046 1.00 59.69 178 GLU A C 1
ATOM 1387 O O . GLU A 1 178 ? 16.775 -11.907 7.403 1.00 59.69 178 GLU A O 1
ATOM 1392 N N . LEU A 1 179 ? 14.689 -12.512 7.971 1.00 60.06 179 LEU A N 1
ATOM 1393 C CA . LEU A 1 179 ? 14.676 -13.743 7.166 1.00 60.06 179 LEU A CA 1
ATOM 1394 C C . LEU A 1 179 ? 14.845 -13.478 5.664 1.00 60.06 179 LEU A C 1
ATOM 1396 O O . LEU A 1 179 ? 15.502 -14.253 4.967 1.00 60.06 179 LEU A O 1
ATOM 1400 N N . LYS A 1 180 ? 14.292 -12.374 5.147 1.00 62.28 180 LYS A N 1
ATOM 1401 C CA . LYS A 1 180 ? 14.412 -12.016 3.724 1.00 62.28 180 LYS A CA 1
ATOM 1402 C C . LYS A 1 180 ? 15.786 -11.451 3.366 1.00 62.28 180 LYS A C 1
ATOM 1404 O O . LYS A 1 180 ? 16.228 -11.609 2.230 1.00 62.28 180 LYS A O 1
ATOM 1409 N N . THR A 1 181 ? 16.461 -10.820 4.325 1.00 56.28 181 THR A N 1
ATOM 1410 C CA . THR A 1 181 ? 17.805 -10.250 4.135 1.00 56.28 181 THR A CA 1
ATOM 1411 C C . THR A 1 181 ? 18.880 -11.343 4.174 1.00 56.28 181 THR A C 1
ATOM 1413 O O . THR A 1 181 ? 19.846 -11.284 3.419 1.00 56.28 181 THR A O 1
ATOM 1416 N N . LEU A 1 182 ? 18.669 -12.397 4.971 1.00 54.62 182 LEU A N 1
ATOM 1417 C CA . LEU A 1 182 ? 19.524 -13.590 5.023 1.00 54.62 182 LEU A CA 1
ATOM 1418 C C . LEU A 1 182 ? 19.418 -14.491 3.783 1.00 54.62 182 LEU A C 1
ATOM 1420 O O . LEU A 1 182 ? 20.370 -15.193 3.470 1.00 54.62 182 LEU A O 1
ATOM 1424 N N . ALA A 1 183 ? 18.299 -14.457 3.056 1.00 55.25 183 ALA A N 1
ATOM 1425 C CA . ALA A 1 183 ? 18.112 -15.234 1.826 1.00 55.25 183 ALA A CA 1
ATOM 1426 C C . ALA A 1 183 ? 18.782 -14.613 0.577 1.00 55.25 183 ALA A C 1
ATOM 1428 O O . ALA A 1 183 ? 18.730 -15.208 -0.499 1.00 55.25 183 ALA A O 1
ATOM 1429 N N . HIS A 1 184 ? 19.375 -13.418 0.702 1.00 47.34 184 HIS A N 1
ATOM 1430 C CA . HIS A 1 184 ? 20.019 -12.681 -0.393 1.00 47.34 184 HIS A CA 1
ATOM 1431 C C . HIS A 1 184 ? 21.535 -12.452 -0.210 1.00 47.34 184 HIS A C 1
ATOM 1433 O O . HIS A 1 184 ? 22.137 -11.776 -1.048 1.00 47.34 184 HIS A O 1
ATOM 1439 N N . MET A 1 185 ? 22.151 -13.028 0.831 1.00 43.72 185 MET A N 1
ATOM 1440 C CA . MET A 1 185 ? 23.606 -13.253 0.919 1.00 43.72 185 MET A CA 1
ATOM 1441 C C . MET A 1 185 ? 23.936 -14.696 0.550 1.00 43.72 185 MET A C 1
ATOM 1443 O O . MET A 1 185 ? 25.011 -14.899 -0.054 1.00 43.72 185 MET A O 1
#

pLDDT: mean 81.51, std 15.26, range [43.06, 97.81]

Organism: NCBI:txid637853

Sequence (185 aa):
MGSIRSMNYEQIGALLEEDGKIDEIIDNIPQVRTLPTEREMGLVQNKSLAEWNLSQEPKIEEAKRRLLSSYEEAVKVKEEVLSLKEKLDSLSEQRSLDTSSALLQAAAQAADDDSEVVAGCYLSGQIEVDQFLKEFIELKTLAHMRSVCSGTFGALVVADCYLSGQIEVDQFLKEFIELKTLAHM